Protein AF-A0A2P6RPV2-F1 (afdb_monomer)

Mean predicted aligned error: 14.68 Å

pLDDT: mean 80.42, std 15.81, range [30.16, 97.75]

Nearest PDB structures (foldseek):
  8tvm-assembly3_C  TM=7.897E-01  e=3.513E-13  Homo sapiens
  2oiq-assembly2_B  TM=6.912E-01  e=1.827E-09  Gallus gallus
  3dqx-assembly2_B  TM=6.329E-01  e=2.399E-09  Gallus gallus
  6hve-assembly1_A  TM=6.132E-01  e=3.918E-09  Gallus gallus
  1yi6-assembly2_B  TM=6.012E-01  e=3.710E-09  Homo sapiens

Sequence (347 aa):
MARLKEYTAEEIVLATDNFSWRLRSESVGIWGTVYKGYVDDAAISIKFLTSPEERVFNYMVKSLGLIRHPHLLSMLGFCSELKCFVYEHIEYSRVLHEVVKQNLHWHDRIRIANDICSALSYIIKRARCEPIVPDYLNASNILVDRHLNAKINVVLKRCDKPDLAWDVKTFGYLVLNLLNGIPGNCFSYCYVRWFVGLPQGLDKTAGQWPMDLAEKLMNVCRRCVDCNPRDDFRKKYIMVIIVKKMNDIREKADEMVRGRAGTYDLVTSGRDQDSDIPTQFYCPIYKEVMMDPHVAADGFSYEREGIEKWLQTGHDTSPMTNLKLNSKILTPNRTLKILIEDWYRER

Organism: Rosa chinensis (NCBI:txid74649)

Foldseek 3Di:
DQDADADEPVQVCQQQVNVDPVQWDPPPDPQATWGWGADPNFIKIKGADDDDDLVQLVVCQVVLQPDDDPQAWHWRHAYSVRRITITHDFPPKDQQLVVLLVLAALLLLLQQLLSVLRSLLVQLVVCVVFVKDFPDDWSRQWIAHPVSRIHGNGPIGRDPDDQSLRSLLRSLVSLLCSQQSPRIDPPVVSVVLLPVDQVVRGDVSNPDDPVVLSVLSNVSSVLSNPRDSPDPVCSVCVSVVSSVSSVVSSVVSVVVVVVVVPPDPPDDDDDDDVPPPPPLQAALQPRHGAQWWKAFQVRHTHRPVRLVVCVVVPDQADSNPRHGGPDSDIGTPVVSNVVSVVVVVV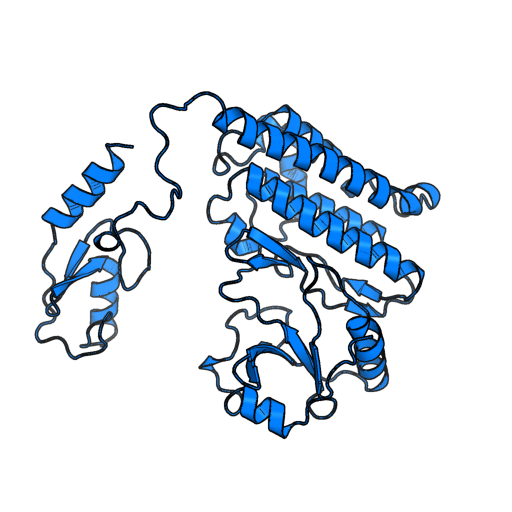D

Solvent-accessible surface area (backbone atoms only — not comparable to full-atom values): 19659 Å² total; per-residue (Å²): 128,86,74,63,46,79,44,54,60,65,58,53,34,60,24,24,62,72,67,33,74,89,34,41,57,85,69,82,64,98,68,56,58,39,31,45,28,44,57,95,87,40,61,29,30,39,37,40,55,85,85,67,55,68,70,57,48,56,50,48,54,60,57,50,52,69,53,81,52,95,23,37,65,44,57,52,27,34,23,83,84,67,42,29,40,30,26,66,52,68,72,83,46,40,37,40,31,61,53,42,71,66,51,49,43,50,64,56,47,45,50,30,48,36,32,48,45,54,37,50,47,54,45,58,61,43,32,76,80,44,50,45,37,65,69,67,82,49,41,75,36,24,37,26,36,86,86,55,52,32,25,38,53,67,59,65,34,84,34,99,77,69,64,65,48,56,58,42,24,45,50,16,52,49,50,49,25,59,49,39,50,49,64,50,88,54,67,76,62,50,64,62,48,66,74,66,41,72,84,76,40,48,29,74,63,22,50,88,69,56,63,71,55,54,51,54,51,50,55,48,24,50,57,23,58,68,47,58,86,82,45,70,74,54,66,75,46,46,56,61,54,48,46,52,52,41,48,58,49,39,52,52,50,53,48,57,58,54,57,66,69,72,80,51,96,85,80,77,86,78,81,70,93,86,70,73,69,60,73,87,44,41,12,76,84,78,73,41,74,41,84,51,30,22,28,42,62,82,72,50,59,26,29,44,70,57,52,53,50,46,47,69,76,68,49,59,50,35,92,85,76,70,44,75,43,90,44,90,66,72,44,78,33,62,68,62,38,50,54,50,54,50,58,64,70,80,108

Radius of gyration: 24.05 Å; Cα contacts (8 Å, |Δi|>4): 491; chains: 1; bounding box: 49×74×63 Å

Structure (mmCIF, N/CA/C/O backbone):
data_AF-A0A2P6RPV2-F1
#
_entry.id   AF-A0A2P6RPV2-F1
#
loop_
_atom_site.group_PDB
_atom_site.id
_atom_site.type_symbol
_atom_site.label_atom_id
_atom_site.label_alt_id
_atom_site.label_comp_id
_atom_site.label_asym_id
_atom_site.label_entity_id
_atom_site.label_seq_id
_atom_site.pdbx_PDB_ins_code
_atom_site.Cartn_x
_atom_site.Cartn_y
_atom_site.Cartn_z
_atom_site.occupancy
_atom_site.B_iso_or_equiv
_atom_site.auth_seq_id
_atom_site.auth_comp_id
_atom_site.auth_asym_id
_atom_site.auth_atom_id
_atom_site.pdbx_PDB_model_num
ATOM 1 N N . MET A 1 1 ? -22.044 11.721 5.070 1.00 46.56 1 MET A N 1
ATOM 2 C CA . MET A 1 1 ? -20.700 11.211 5.427 1.00 46.56 1 MET A CA 1
ATOM 3 C C . MET A 1 1 ? -20.877 9.804 5.966 1.00 46.56 1 MET A C 1
ATOM 5 O O . MET A 1 1 ? -21.734 9.632 6.821 1.00 46.56 1 MET A O 1
ATOM 9 N N . ALA A 1 2 ? -20.154 8.806 5.453 1.00 54.94 2 ALA A N 1
ATOM 10 C CA . ALA A 1 2 ? -20.240 7.451 5.999 1.00 54.94 2 ALA A CA 1
ATOM 11 C C . ALA A 1 2 ? -19.678 7.457 7.429 1.00 54.94 2 ALA A C 1
ATOM 13 O O . ALA A 1 2 ? -18.513 7.798 7.637 1.00 54.94 2 ALA A O 1
ATOM 14 N N . ARG A 1 3 ? -20.532 7.162 8.410 1.00 77.56 3 ARG A N 1
ATOM 15 C CA . ARG A 1 3 ? -20.174 7.080 9.828 1.00 77.56 3 ARG A CA 1
ATOM 16 C C . ARG A 1 3 ? -19.352 5.805 10.040 1.00 77.56 3 ARG A C 1
ATOM 18 O O . ARG A 1 3 ? -19.747 4.755 9.545 1.00 77.56 3 ARG A O 1
ATOM 25 N N . LEU A 1 4 ? -18.219 5.897 10.741 1.00 90.75 4 LEU A N 1
ATOM 26 C CA . LEU A 1 4 ? -17.492 4.706 11.191 1.00 90.75 4 LEU A CA 1
ATOM 27 C C . LEU A 1 4 ? -18.408 3.855 12.078 1.00 90.75 4 LEU A C 1
ATOM 29 O O . LEU A 1 4 ? -19.109 4.411 12.929 1.00 90.75 4 LEU A O 1
ATOM 33 N N . LYS A 1 5 ? -18.380 2.531 11.903 1.00 94.25 5 LYS A N 1
ATOM 34 C CA . LYS A 1 5 ? -19.063 1.605 12.816 1.00 94.25 5 LYS A CA 1
ATOM 35 C C . LYS A 1 5 ? -18.219 1.429 14.081 1.00 94.25 5 LYS A C 1
ATOM 37 O O . LYS A 1 5 ? -17.023 1.154 13.994 1.00 94.25 5 LYS A O 1
ATOM 42 N N . GLU A 1 6 ? -18.836 1.606 15.242 1.00 96.38 6 GLU A N 1
ATOM 43 C CA . GLU A 1 6 ? -18.266 1.150 16.508 1.00 96.38 6 GLU A CA 1
ATOM 44 C C . GLU A 1 6 ? -18.746 -0.283 16.730 1.00 96.38 6 GLU A C 1
ATOM 46 O O . GLU A 1 6 ? -19.950 -0.531 16.759 1.00 96.38 6 GLU A O 1
ATOM 51 N N . TYR A 1 7 ? -17.799 -1.213 16.779 1.00 96.69 7 TYR A N 1
ATOM 52 C CA . TYR A 1 7 ? -18.032 -2.631 17.007 1.00 96.69 7 TYR A CA 1
ATOM 53 C C . TYR A 1 7 ? -17.906 -2.933 18.496 1.00 96.69 7 TYR A C 1
ATOM 55 O O . TYR A 1 7 ? -16.994 -2.434 19.167 1.00 96.69 7 TYR A O 1
ATOM 63 N N . THR A 1 8 ? -18.787 -3.792 18.987 1.00 97.12 8 THR A N 1
ATOM 64 C CA . THR A 1 8 ? -18.689 -4.371 20.331 1.00 97.12 8 THR A CA 1
ATOM 65 C C . THR A 1 8 ? -17.530 -5.364 20.415 1.00 97.12 8 THR A C 1
ATOM 67 O O . THR A 1 8 ? -17.082 -5.909 19.398 1.00 97.12 8 THR A O 1
ATOM 70 N N . ALA A 1 9 ? -17.039 -5.631 21.627 1.00 96.88 9 ALA A N 1
ATOM 71 C CA . ALA A 1 9 ? -16.050 -6.689 21.834 1.00 96.88 9 ALA A CA 1
ATOM 72 C C . ALA A 1 9 ? -16.547 -8.053 21.315 1.00 96.88 9 ALA A C 1
ATOM 74 O O . ALA A 1 9 ? -15.785 -8.781 20.679 1.00 96.88 9 ALA A O 1
ATOM 75 N N . GLU A 1 10 ? -17.828 -8.366 21.526 1.00 96.69 10 GLU A N 1
ATOM 76 C CA . GLU A 1 10 ? -18.461 -9.614 21.081 1.00 96.69 10 GLU A CA 1
ATOM 77 C C . GLU A 1 10 ? -18.441 -9.764 19.556 1.00 96.69 10 GLU A C 1
ATOM 79 O O . GLU A 1 10 ? -18.038 -10.811 19.052 1.00 96.69 10 GLU A O 1
ATOM 84 N N . GLU A 1 11 ? -18.782 -8.710 18.806 1.00 96.62 11 GLU A N 1
ATOM 85 C CA . GLU A 1 11 ? -18.710 -8.730 17.338 1.00 96.62 11 GLU A CA 1
ATOM 86 C C . GLU A 1 11 ? -17.285 -9.002 16.840 1.00 96.62 11 GLU A C 1
ATOM 88 O O . GLU A 1 11 ? -17.098 -9.756 15.887 1.00 96.62 11 GLU A O 1
ATOM 93 N N . ILE A 1 12 ? -16.268 -8.419 17.481 1.00 96.88 12 ILE A N 1
ATOM 94 C CA . ILE A 1 12 ? -14.863 -8.637 17.106 1.00 96.88 12 ILE A CA 1
ATOM 95 C C . ILE A 1 12 ? -14.412 -10.067 17.437 1.00 96.88 12 ILE A C 1
ATOM 97 O O . ILE A 1 12 ? -13.704 -10.688 16.639 1.00 96.88 12 ILE A O 1
ATOM 101 N N . VAL A 1 13 ? -14.819 -10.605 18.589 1.00 95.75 13 VAL A N 1
ATOM 102 C CA . VAL A 1 13 ? -14.531 -11.993 18.989 1.00 95.75 13 VAL A CA 1
ATOM 103 C C . VAL A 1 13 ? -15.163 -12.972 17.999 1.00 95.75 13 VAL A C 1
ATOM 105 O O . VAL A 1 13 ? -14.477 -13.873 17.519 1.00 95.75 13 VAL A O 1
ATOM 108 N N . LEU A 1 14 ? -16.431 -12.765 17.636 1.00 96.00 14 LEU A N 1
ATOM 109 C CA . LEU A 1 14 ? -17.131 -13.589 16.648 1.00 96.00 14 LEU A CA 1
ATOM 110 C C . LEU A 1 14 ? -16.481 -13.484 15.265 1.00 96.00 14 LEU A C 1
ATOM 112 O O . LEU A 1 14 ? -16.181 -14.505 14.649 1.00 96.00 14 LEU A O 1
ATOM 116 N N . ALA A 1 15 ? -16.185 -12.265 14.807 1.00 95.50 15 ALA A N 1
ATOM 117 C CA . ALA A 1 15 ? -15.578 -12.039 13.497 1.00 95.50 15 ALA A CA 1
ATOM 118 C C . ALA A 1 15 ? -14.204 -12.706 13.347 1.00 95.50 15 ALA A C 1
ATOM 120 O O . ALA A 1 15 ? -13.806 -13.043 12.234 1.00 95.50 15 ALA A O 1
ATOM 121 N N . THR A 1 16 ? -13.473 -12.875 14.450 1.00 93.88 16 THR A N 1
ATOM 122 C CA . THR A 1 16 ? -12.130 -13.476 14.481 1.00 93.88 16 THR A CA 1
ATOM 123 C C . THR A 1 16 ? -12.122 -14.946 14.892 1.00 93.88 16 THR A C 1
ATOM 125 O O . THR A 1 16 ? -11.040 -15.481 15.141 1.00 93.88 16 THR A O 1
ATOM 128 N N . ASP A 1 17 ? -13.288 -15.599 14.976 1.00 93.81 17 ASP A N 1
ATOM 129 C CA . ASP A 1 17 ? -13.414 -16.985 15.450 1.00 93.81 17 ASP A CA 1
ATOM 130 C C . ASP A 1 17 ? -12.676 -17.189 16.787 1.00 93.81 17 ASP A C 1
ATOM 132 O O . ASP A 1 17 ? -11.757 -17.998 16.917 1.00 93.81 17 ASP A O 1
ATOM 136 N N . ASN A 1 18 ? -13.008 -16.344 17.769 1.00 92.62 18 ASN A N 1
ATOM 137 C CA . ASN A 1 18 ? -12.364 -16.305 19.082 1.00 92.62 18 ASN A CA 1
ATOM 138 C C . ASN A 1 18 ? -10.834 -16.120 19.007 1.00 92.62 18 ASN A C 1
ATOM 140 O O . ASN A 1 18 ? -10.066 -16.835 19.655 1.00 92.62 18 ASN A O 1
ATOM 144 N N . PHE A 1 19 ? -10.390 -15.156 18.192 1.00 90.75 19 PHE A N 1
ATOM 145 C CA . PHE A 1 19 ? -8.973 -14.873 17.932 1.00 90.75 19 PHE A CA 1
ATOM 146 C C . PHE A 1 19 ? -8.186 -16.095 17.442 1.00 90.75 19 PHE A C 1
ATOM 148 O O . PHE A 1 19 ? -7.025 -16.298 17.816 1.00 90.75 19 PHE A O 1
ATOM 155 N N . SER A 1 20 ? -8.813 -16.905 16.588 1.00 89.38 20 SER A N 1
ATOM 156 C CA . SER A 1 20 ? -8.201 -18.088 15.995 1.00 89.38 20 SER A CA 1
ATOM 157 C C . SER A 1 20 ? -6.849 -17.752 15.369 1.00 89.38 20 SER A C 1
ATOM 159 O O . SER A 1 20 ? -6.719 -16.845 14.541 1.00 89.38 20 SER A O 1
ATOM 161 N N . TRP A 1 21 ? -5.819 -18.521 15.728 1.00 84.31 21 TRP A N 1
ATOM 162 C CA . TRP A 1 21 ? -4.469 -18.341 15.190 1.00 84.31 21 TRP A CA 1
ATOM 163 C C . TRP A 1 21 ? -4.432 -18.463 13.659 1.00 84.31 21 TRP A C 1
ATOM 165 O O . TRP A 1 21 ? -3.583 -17.846 13.025 1.00 84.31 21 TRP A O 1
ATOM 175 N N . ARG A 1 22 ? -5.384 -19.196 13.061 1.00 85.44 22 ARG A N 1
ATOM 176 C CA . ARG A 1 22 ? -5.530 -19.373 11.605 1.00 85.44 22 ARG A CA 1
ATOM 177 C C . ARG A 1 22 ? -5.910 -18.088 10.877 1.00 85.44 22 ARG A C 1
ATOM 179 O O . ARG A 1 22 ? -5.676 -17.965 9.681 1.00 85.44 22 ARG A O 1
ATOM 186 N N . LEU A 1 23 ? -6.543 -17.161 11.590 1.00 83.12 23 LEU A N 1
ATOM 187 C CA . LEU A 1 23 ? -6.948 -15.861 11.072 1.00 83.12 23 LEU A CA 1
ATOM 188 C C . LEU A 1 23 ? -5.931 -14.769 11.410 1.00 83.12 23 LEU A C 1
ATOM 190 O O . LEU A 1 23 ? -6.067 -13.635 10.954 1.00 83.12 23 LEU A O 1
ATOM 194 N N . ARG A 1 24 ? -4.895 -15.084 12.191 1.00 82.81 24 ARG A N 1
ATOM 195 C CA . ARG A 1 24 ? -3.819 -14.151 12.503 1.00 82.81 24 ARG A CA 1
ATOM 196 C C . ARG A 1 24 ? -2.898 -14.006 11.296 1.00 82.81 24 ARG A C 1
ATOM 198 O O . ARG A 1 24 ? -2.440 -14.996 10.739 1.00 82.81 24 ARG A O 1
ATOM 205 N N . SER A 1 25 ? -2.582 -12.770 10.922 1.00 71.62 25 SER A N 1
ATOM 206 C CA . SER A 1 25 ? -1.591 -12.520 9.874 1.00 71.62 25 SER A CA 1
ATOM 207 C C . SER A 1 25 ? -0.199 -12.946 10.354 1.00 71.62 25 SER A C 1
ATOM 209 O O . SER A 1 25 ? 0.263 -12.481 11.399 1.00 71.62 25 SER A O 1
ATOM 211 N N . GLU A 1 26 ? 0.480 -13.798 9.580 1.00 56.06 26 GLU A N 1
ATOM 212 C CA . GLU A 1 26 ? 1.853 -14.282 9.836 1.00 56.06 26 GLU A CA 1
ATOM 213 C C . GLU A 1 26 ? 2.922 -13.195 9.684 1.00 56.06 26 GLU A C 1
ATOM 215 O O . GLU A 1 26 ? 4.093 -13.400 9.998 1.00 56.06 26 GLU A O 1
ATOM 220 N N . SER A 1 27 ? 2.522 -12.017 9.215 1.00 50.56 27 SER A N 1
ATOM 221 C CA . SER A 1 27 ? 3.365 -10.845 9.066 1.00 50.56 27 SER A CA 1
ATOM 222 C C . SER A 1 27 ? 3.756 -10.318 10.463 1.00 50.56 27 SER A C 1
ATOM 224 O O . SER A 1 27 ? 3.164 -9.377 10.996 1.00 50.56 27 SER A O 1
ATOM 226 N N . VAL A 1 28 ? 4.725 -10.983 11.099 1.00 40.19 28 VAL A N 1
ATOM 227 C CA . VAL A 1 28 ? 5.317 -10.618 12.388 1.00 40.19 28 VAL A CA 1
ATOM 228 C C . VAL A 1 28 ? 6.359 -9.534 12.143 1.00 40.19 28 VAL A C 1
ATOM 230 O O . VAL A 1 28 ? 7.482 -9.792 11.722 1.00 40.19 28 VAL A O 1
ATOM 233 N N . GLY A 1 29 ? 5.987 -8.293 12.423 1.00 47.00 29 GLY A N 1
ATOM 234 C CA . GLY A 1 29 ? 6.926 -7.178 12.488 1.00 47.00 29 GLY A CA 1
ATOM 235 C C . GLY A 1 29 ? 6.190 -5.854 12.527 1.00 47.00 29 GLY A C 1
ATOM 236 O O . GLY A 1 29 ? 5.345 -5.646 11.682 1.00 47.00 29 GLY A O 1
ATOM 237 N N . ILE A 1 30 ? 6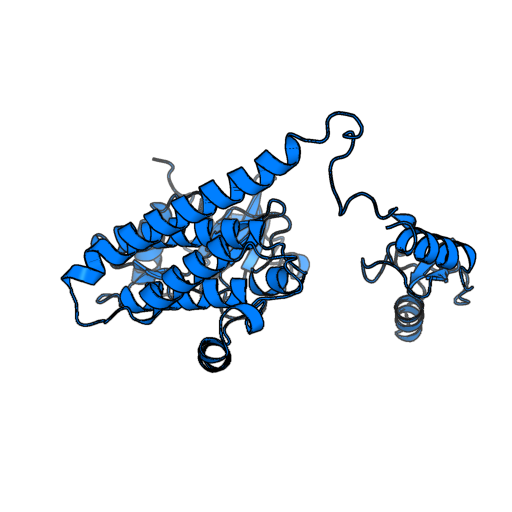.508 -4.977 13.490 1.00 41.88 30 ILE A N 1
ATOM 238 C CA . ILE A 1 30 ? 6.112 -3.549 13.650 1.00 41.88 30 ILE A CA 1
ATOM 239 C C . ILE A 1 30 ? 4.595 -3.202 13.583 1.00 41.88 30 ILE A C 1
ATOM 241 O O . ILE A 1 30 ? 4.169 -2.191 14.131 1.00 41.88 30 ILE A O 1
ATOM 245 N N . TRP A 1 31 ? 3.741 -4.023 12.974 1.00 50.94 31 TRP A N 1
ATOM 246 C CA . TRP A 1 31 ? 2.333 -3.772 12.676 1.00 50.94 31 TRP A CA 1
ATOM 247 C C . TRP A 1 31 ? 1.391 -4.042 13.850 1.00 50.94 31 TRP A C 1
ATOM 249 O O . TRP A 1 31 ? 0.194 -3.784 13.719 1.00 50.94 31 TRP A O 1
ATOM 259 N N . GLY A 1 32 ? 1.908 -4.535 14.977 1.00 61.50 32 GLY A N 1
ATOM 260 C CA . GLY A 1 32 ? 1.084 -5.114 16.035 1.00 61.50 32 GLY A CA 1
ATOM 261 C C . GLY A 1 32 ? 0.421 -6.414 15.573 1.00 61.50 32 GLY A C 1
ATOM 262 O O . GLY A 1 32 ? 0.806 -7.004 14.564 1.00 61.50 32 GLY A O 1
ATOM 263 N N . THR A 1 33 ? -0.577 -6.876 16.319 1.00 74.00 33 THR A N 1
ATOM 264 C CA . THR A 1 33 ? -1.322 -8.085 15.957 1.00 74.00 33 THR A CA 1
ATOM 265 C C . THR A 1 33 ? -2.476 -7.717 15.025 1.00 74.00 33 THR A C 1
ATOM 267 O O . THR A 1 33 ? -3.352 -6.935 15.403 1.00 74.00 33 THR A O 1
ATOM 270 N N . VAL A 1 34 ? -2.476 -8.281 13.813 1.00 84.00 34 VAL A N 1
ATOM 271 C CA . VAL A 1 34 ? -3.556 -8.130 12.828 1.00 84.00 34 VAL A CA 1
ATOM 272 C C . VAL A 1 34 ? -4.249 -9.473 12.628 1.00 84.00 34 VAL A C 1
ATOM 274 O O . VAL A 1 34 ? -3.583 -10.483 12.401 1.00 84.00 34 VAL A O 1
ATOM 277 N N . TYR A 1 35 ? -5.576 -9.468 12.689 1.00 88.38 35 TYR A N 1
ATOM 278 C CA . TYR A 1 35 ? -6.424 -10.610 12.367 1.00 88.38 35 TYR A CA 1
ATOM 279 C C . TYR A 1 35 ? -7.248 -10.313 11.118 1.00 88.38 35 TYR A C 1
ATOM 281 O O . TYR A 1 35 ? -7.768 -9.210 10.952 1.00 88.38 35 TYR A O 1
ATOM 289 N N . LYS A 1 36 ? -7.395 -11.309 10.252 1.00 90.62 36 LYS A N 1
ATOM 290 C CA . LYS A 1 36 ? -8.506 -11.375 9.310 1.00 90.62 36 LYS A CA 1
ATOM 291 C C . LYS A 1 36 ? -9.775 -11.710 10.097 1.00 90.62 36 LYS A C 1
ATOM 293 O O . LYS A 1 36 ? -9.725 -12.469 11.058 1.00 90.62 36 LYS A O 1
ATOM 298 N N . GLY A 1 37 ? -10.904 -11.156 9.694 1.00 92.62 37 GLY A N 1
ATOM 299 C CA . GLY A 1 37 ? -12.196 -11.539 10.242 1.00 92.62 37 GLY A CA 1
ATOM 300 C C . GLY A 1 37 ? -13.304 -11.416 9.214 1.00 92.62 37 GLY A C 1
ATOM 301 O O . GLY A 1 37 ? -13.062 -10.951 8.099 1.00 92.62 37 GLY A O 1
ATOM 302 N N . TYR A 1 38 ? -14.504 -11.827 9.600 1.00 94.44 38 TYR A N 1
ATOM 303 C CA . TYR A 1 38 ? -15.694 -11.769 8.758 1.00 94.44 38 TYR A CA 1
ATOM 304 C C . TYR A 1 38 ? -16.852 -11.142 9.528 1.00 94.44 38 TYR A C 1
ATOM 306 O O . TYR A 1 38 ? -17.146 -11.547 10.649 1.00 94.44 38 TYR A O 1
ATOM 314 N N . VAL A 1 39 ? -17.501 -10.146 8.932 1.00 92.06 39 VAL A N 1
ATOM 315 C CA . VAL A 1 39 ? -18.730 -9.532 9.455 1.00 92.06 39 VAL A CA 1
ATOM 316 C C . VAL A 1 39 ? -19.727 -9.498 8.312 1.00 92.06 39 VAL A C 1
ATOM 318 O O . VAL A 1 39 ? -19.413 -8.927 7.271 1.00 92.06 39 VAL A O 1
ATOM 321 N N . ASP A 1 40 ? -20.900 -10.107 8.498 1.00 89.50 40 ASP A N 1
ATOM 322 C CA . ASP A 1 40 ? -21.937 -10.219 7.461 1.00 89.50 40 ASP A CA 1
ATOM 323 C C . ASP A 1 40 ? -21.364 -10.746 6.125 1.00 89.50 40 ASP A C 1
ATOM 325 O O . ASP A 1 40 ? -21.547 -10.144 5.069 1.00 89.50 40 ASP A O 1
ATOM 329 N N . ASP A 1 41 ? -20.569 -11.823 6.199 1.00 87.62 41 ASP A N 1
ATOM 330 C CA . ASP A 1 41 ? -19.805 -12.444 5.098 1.00 87.62 41 ASP A CA 1
ATOM 331 C C . ASP A 1 41 ? -18.741 -11.557 4.418 1.00 87.62 41 ASP A C 1
ATOM 333 O O . ASP A 1 41 ? -17.973 -12.026 3.573 1.00 87.62 41 ASP A O 1
ATOM 337 N N . ALA A 1 42 ? -18.603 -10.292 4.821 1.00 90.75 42 ALA A N 1
ATOM 338 C CA . ALA A 1 42 ? -17.563 -9.403 4.326 1.00 90.75 42 ALA A CA 1
ATOM 339 C C . ALA A 1 42 ? -16.251 -9.603 5.096 1.00 90.75 42 ALA A C 1
ATOM 341 O O . ALA A 1 42 ? -16.195 -9.484 6.323 1.00 90.75 42 ALA A O 1
ATOM 342 N N . ALA A 1 43 ? -15.163 -9.852 4.364 1.00 92.38 43 ALA A N 1
ATOM 343 C CA . ALA A 1 43 ? -13.831 -9.942 4.948 1.00 92.38 43 ALA A CA 1
ATOM 344 C C . ALA A 1 43 ? -13.342 -8.566 5.438 1.00 92.38 43 ALA A C 1
ATOM 346 O O . ALA A 1 43 ? -13.363 -7.573 4.705 1.00 92.38 43 ALA A O 1
ATOM 347 N N . ILE A 1 44 ? -12.828 -8.526 6.665 1.00 93.44 44 ILE A N 1
ATOM 348 C CA . ILE A 1 44 ? -12.263 -7.338 7.313 1.00 93.44 44 ILE A CA 1
ATOM 349 C C . ILE A 1 44 ? -10.867 -7.623 7.872 1.00 93.44 44 ILE A C 1
ATOM 351 O O . ILE A 1 44 ? -10.502 -8.770 8.137 1.00 93.44 44 ILE A O 1
ATOM 355 N N . SER A 1 45 ? -10.080 -6.565 8.064 1.00 91.44 45 SER A N 1
ATOM 356 C CA . SER A 1 45 ? -8.782 -6.641 8.745 1.00 91.44 45 SER A CA 1
ATOM 357 C C . SER A 1 45 ? -8.850 -5.888 10.068 1.00 91.44 45 SER A C 1
ATOM 359 O O . SER A 1 45 ? -9.143 -4.694 10.094 1.00 91.44 45 SER A O 1
ATOM 361 N N . ILE A 1 46 ? -8.566 -6.568 11.171 1.00 91.94 46 ILE A N 1
ATOM 362 C CA . ILE A 1 46 ? -8.687 -6.042 12.530 1.00 91.94 46 ILE A CA 1
ATOM 363 C C . ILE A 1 46 ? -7.288 -5.887 13.111 1.00 91.94 46 ILE A C 1
ATOM 365 O O . ILE A 1 46 ? -6.562 -6.865 13.281 1.00 91.94 46 ILE A O 1
ATOM 369 N N . LYS A 1 47 ? -6.903 -4.651 13.419 1.00 88.25 47 LYS A N 1
ATOM 370 C CA . LYS A 1 47 ? -5.583 -4.308 13.951 1.00 88.25 47 LYS A CA 1
ATOM 371 C C . LYS A 1 47 ? -5.694 -3.859 15.401 1.00 88.25 47 LYS A C 1
ATOM 373 O O . LYS A 1 47 ? -6.315 -2.833 15.682 1.00 88.25 47 LYS A O 1
ATOM 378 N N . PHE A 1 48 ? -5.059 -4.602 16.298 1.00 86.75 48 PHE A N 1
ATOM 379 C CA . PHE A 1 48 ? -5.024 -4.298 17.727 1.00 86.75 48 PHE A CA 1
ATOM 380 C C . PHE A 1 48 ? -3.899 -3.321 18.052 1.00 86.75 48 PHE A C 1
ATOM 382 O O . PHE A 1 48 ? -2.792 -3.422 17.513 1.00 86.75 48 PHE A O 1
ATOM 389 N N . LEU A 1 49 ? -4.188 -2.375 18.942 1.00 81.31 49 LEU A N 1
ATOM 390 C CA . LEU A 1 49 ? -3.210 -1.421 19.448 1.00 81.31 49 LEU A CA 1
ATOM 391 C C . LEU A 1 49 ? -2.662 -1.898 20.792 1.00 81.31 49 LEU A C 1
ATOM 393 O O . LEU A 1 49 ? -3.408 -2.349 21.658 1.00 81.31 49 LEU A O 1
ATOM 397 N N . THR A 1 50 ? -1.358 -1.746 20.991 1.00 79.94 50 THR A N 1
ATOM 398 C CA . THR A 1 50 ? -0.716 -2.072 22.266 1.00 79.94 50 THR A CA 1
ATOM 399 C C . THR A 1 50 ? -0.931 -0.931 23.257 1.00 79.94 50 THR A C 1
ATOM 401 O O . THR A 1 50 ? -0.294 0.112 23.134 1.00 79.94 50 THR A O 1
ATOM 404 N N . SER A 1 51 ? -1.831 -1.131 24.222 1.00 73.56 51 SER A N 1
ATOM 405 C CA . SER A 1 51 ? -2.071 -0.243 25.374 1.00 73.56 51 SER A CA 1
ATOM 406 C C . SER A 1 51 ? -2.142 1.263 25.047 1.00 73.56 51 SER A C 1
ATOM 408 O O . SER A 1 51 ? -1.404 2.049 25.646 1.00 73.56 51 SER A O 1
ATOM 410 N N . PRO A 1 52 ? -2.992 1.706 24.097 1.00 81.12 52 PRO A N 1
ATOM 411 C CA . PRO A 1 52 ? -3.072 3.120 23.750 1.00 81.12 52 PRO A CA 1
ATOM 412 C C . PRO A 1 52 ? -3.736 3.934 24.869 1.00 81.12 52 PRO A C 1
ATOM 414 O O . PRO A 1 52 ? -4.730 3.510 25.457 1.00 81.12 52 PRO A O 1
ATOM 417 N N . GLU A 1 53 ? -3.250 5.154 25.102 1.00 84.62 53 GLU A N 1
ATOM 418 C CA . GLU A 1 53 ? -3.971 6.124 25.927 1.00 84.62 53 GLU A CA 1
ATOM 419 C C . GLU A 1 53 ? -5.344 6.450 25.315 1.00 84.62 53 GLU A C 1
ATOM 421 O O . GLU A 1 53 ? -5.462 6.706 24.113 1.00 84.62 53 GLU A O 1
ATOM 426 N N . GLU A 1 54 ? -6.382 6.534 26.150 1.00 87.12 54 GLU A N 1
ATOM 427 C CA . GLU A 1 54 ? -7.771 6.775 25.727 1.00 87.12 54 GLU A CA 1
ATOM 428 C C . GLU A 1 54 ? -7.924 8.036 24.860 1.00 87.12 54 GLU A C 1
ATOM 430 O O . GLU A 1 54 ? -8.626 8.052 23.847 1.00 87.12 54 GLU A O 1
ATOM 435 N N . ARG A 1 55 ? -7.230 9.118 25.233 1.00 85.06 55 ARG A N 1
ATOM 436 C CA . ARG A 1 55 ? -7.252 10.381 24.480 1.00 85.06 55 ARG A CA 1
ATOM 437 C C . ARG A 1 55 ? -6.641 10.223 23.091 1.00 85.06 55 ARG A C 1
ATOM 439 O O . ARG A 1 55 ? -7.168 10.783 22.130 1.00 85.06 55 ARG A O 1
ATOM 446 N N . VAL A 1 56 ? -5.552 9.463 22.988 1.00 81.94 56 VAL A N 1
ATOM 447 C CA . VAL A 1 56 ? -4.875 9.183 21.719 1.00 81.94 56 VAL A CA 1
ATOM 448 C C . VAL A 1 56 ? -5.762 8.299 20.848 1.00 81.94 56 VAL A C 1
ATOM 450 O O . VAL A 1 56 ? -5.963 8.622 19.680 1.00 81.94 56 VAL A O 1
ATOM 453 N N . PHE A 1 57 ? -6.373 7.255 21.414 1.00 86.19 57 PHE A N 1
ATOM 454 C CA . PHE A 1 57 ? -7.301 6.379 20.696 1.00 86.19 57 PHE A CA 1
ATOM 455 C C . PHE A 1 57 ? -8.470 7.160 20.081 1.00 86.19 57 PHE A C 1
ATOM 457 O O . PHE A 1 57 ? -8.689 7.107 18.871 1.00 86.19 57 PHE A O 1
ATOM 464 N N . ASN A 1 58 ? -9.168 7.960 20.890 1.00 88.19 58 ASN A N 1
ATOM 465 C CA . ASN A 1 58 ? -10.319 8.742 20.434 1.00 88.19 58 ASN A CA 1
ATOM 466 C C . ASN A 1 58 ? -9.950 9.796 19.382 1.00 88.19 58 ASN A C 1
ATOM 468 O O . ASN A 1 58 ? -10.734 10.079 18.474 1.00 88.19 58 ASN A O 1
ATOM 472 N N . TYR A 1 59 ? -8.755 10.379 19.487 1.00 83.62 59 TYR A N 1
ATOM 473 C CA . TYR A 1 59 ? -8.230 11.275 18.461 1.00 83.62 59 TYR A CA 1
ATOM 474 C C . TYR A 1 59 ? -7.990 10.531 17.140 1.00 83.62 59 TYR A C 1
ATOM 476 O O . TYR A 1 59 ? -8.451 10.970 16.087 1.00 83.62 59 TYR A O 1
ATOM 484 N N . MET A 1 60 ? -7.340 9.368 17.208 1.00 83.06 60 MET A N 1
ATOM 485 C CA . MET A 1 60 ? -7.059 8.525 16.048 1.00 83.06 60 MET A CA 1
ATOM 486 C C . MET A 1 60 ? -8.338 8.066 15.342 1.00 83.06 60 MET A C 1
ATOM 488 O O . MET A 1 60 ? -8.414 8.182 14.122 1.00 83.06 60 MET A O 1
ATOM 492 N N . VAL A 1 61 ? -9.367 7.635 16.080 1.00 88.25 61 VAL A N 1
ATOM 493 C CA . VAL A 1 61 ? -10.682 7.273 15.515 1.00 88.25 61 VAL A CA 1
ATOM 494 C C . VAL A 1 61 ? -11.271 8.425 14.698 1.00 88.25 61 VAL A C 1
ATOM 496 O O . VAL A 1 61 ? -11.672 8.230 13.548 1.00 88.25 61 VAL A O 1
ATOM 499 N N . LYS A 1 62 ? -11.295 9.637 15.270 1.00 85.56 62 LYS A N 1
ATOM 500 C CA . LYS A 1 62 ? -11.854 10.821 14.601 1.00 85.56 62 LYS A CA 1
ATOM 501 C C . LYS A 1 62 ? -11.116 11.124 13.309 1.00 85.56 62 LYS A C 1
ATOM 503 O O . LYS A 1 62 ? -11.749 11.332 12.278 1.00 85.56 62 LYS A O 1
ATOM 508 N N . SER A 1 63 ? -9.794 11.119 13.345 1.00 80.19 63 SER A N 1
ATOM 509 C CA . SER A 1 63 ? -9.028 11.567 12.195 1.00 80.19 63 SER A CA 1
ATOM 510 C C . SER A 1 63 ? -8.834 10.507 11.115 1.00 80.19 63 SER A C 1
ATOM 512 O O . SER A 1 63 ? -8.940 10.832 9.928 1.00 80.19 63 SER A O 1
ATOM 514 N N . LEU A 1 64 ? -8.614 9.242 11.493 1.00 82.19 64 LEU A N 1
ATOM 515 C CA . LEU A 1 64 ? -8.558 8.127 10.543 1.00 82.19 64 LEU A CA 1
ATOM 516 C C . LEU A 1 64 ? -9.905 7.921 9.847 1.00 82.19 64 LEU A C 1
ATOM 518 O O . LEU A 1 64 ? -9.936 7.688 8.641 1.00 82.19 64 LEU A O 1
ATOM 522 N N . GLY A 1 65 ? -11.021 8.098 10.563 1.00 84.00 65 GLY A N 1
ATOM 523 C CA . GLY A 1 65 ? -12.362 7.972 9.989 1.00 84.00 65 GLY A CA 1
ATOM 524 C C . GLY A 1 65 ? -12.670 8.954 8.863 1.00 84.00 65 GLY A C 1
ATOM 525 O O . GLY A 1 65 ? -13.503 8.675 7.997 1.00 84.00 65 GLY A O 1
ATOM 526 N N . LEU A 1 66 ? -11.974 10.091 8.836 1.00 83.62 66 LEU A N 1
ATOM 527 C CA . LEU A 1 66 ? -12.126 11.091 7.788 1.00 83.62 66 LEU A CA 1
ATOM 528 C C . LEU A 1 66 ? -11.294 10.764 6.538 1.00 83.62 66 LEU A C 1
ATOM 530 O O . LEU A 1 66 ? -11.502 11.405 5.507 1.00 83.62 66 LEU A O 1
ATOM 534 N N . ILE A 1 67 ? -10.321 9.852 6.611 1.00 84.06 67 ILE A N 1
ATOM 535 C CA . ILE A 1 67 ? -9.393 9.567 5.507 1.00 84.06 67 ILE A CA 1
ATOM 536 C C . ILE A 1 67 ? -10.086 8.704 4.461 1.00 84.06 67 ILE A C 1
ATOM 538 O O . ILE A 1 67 ? -10.559 7.609 4.750 1.00 84.06 67 ILE A O 1
ATOM 542 N N . ARG A 1 68 ? -10.122 9.202 3.222 1.00 87.25 68 ARG A N 1
ATOM 543 C CA . ARG A 1 68 ? -10.640 8.477 2.058 1.00 87.25 68 ARG A CA 1
ATOM 544 C C . ARG A 1 68 ? -9.755 8.777 0.859 1.00 87.25 68 ARG A C 1
ATOM 546 O O . ARG A 1 68 ? -9.669 9.926 0.428 1.00 87.25 68 ARG A O 1
ATOM 553 N N . HIS A 1 69 ? -9.085 7.748 0.354 1.00 91.00 69 HIS A N 1
ATOM 554 C CA . HIS A 1 69 ? -8.218 7.834 -0.813 1.00 91.00 69 HIS A CA 1
ATOM 555 C C . HIS A 1 69 ? -8.050 6.432 -1.423 1.00 91.00 69 HIS A C 1
ATOM 557 O O . HIS A 1 69 ? -7.866 5.490 -0.656 1.00 91.00 69 HIS A O 1
ATOM 563 N N . PRO A 1 70 ? -8.068 6.266 -2.759 1.00 91.94 70 PRO A N 1
ATOM 564 C CA . PRO A 1 70 ? -7.983 4.945 -3.399 1.00 91.94 70 PRO A CA 1
ATOM 565 C C . PRO A 1 70 ? -6.704 4.169 -3.050 1.00 91.94 70 PRO A C 1
ATOM 567 O O . PRO A 1 70 ? -6.725 2.946 -2.979 1.00 91.94 70 PRO A O 1
ATOM 570 N N . HIS A 1 71 ? -5.613 4.886 -2.777 1.00 92.94 71 HIS A N 1
ATOM 571 C CA . HIS A 1 71 ? -4.301 4.319 -2.440 1.00 92.94 71 HIS A CA 1
ATOM 572 C C . HIS A 1 71 ? -3.980 4.368 -0.933 1.00 92.94 71 HIS A C 1
ATOM 574 O O . HIS A 1 71 ? -2.817 4.297 -0.541 1.00 92.94 71 HIS A O 1
ATOM 580 N N . LEU A 1 72 ? -4.988 4.535 -0.070 1.00 89.00 72 LEU A N 1
ATOM 581 C CA . LEU A 1 72 ? -4.852 4.404 1.386 1.00 89.00 72 LEU A CA 1
ATOM 582 C C . LEU A 1 72 ? -5.799 3.322 1.889 1.00 89.00 72 LEU A C 1
ATOM 584 O O . LEU A 1 72 ? -6.932 3.227 1.419 1.00 89.00 72 LEU A O 1
ATOM 588 N N . LEU A 1 73 ? -5.341 2.529 2.857 1.00 87.19 73 LEU A N 1
ATOM 589 C CA . LEU A 1 73 ? -6.181 1.510 3.475 1.00 87.19 73 LEU A CA 1
ATOM 590 C C . LEU A 1 73 ? -7.334 2.178 4.242 1.00 87.19 73 LEU A C 1
ATOM 592 O O . LEU A 1 73 ? -7.107 2.963 5.166 1.00 87.19 73 LEU A O 1
ATOM 596 N N . SER A 1 74 ? -8.571 1.884 3.846 1.00 88.88 74 SER A N 1
ATOM 597 C CA . SER A 1 74 ? -9.755 2.544 4.399 1.00 88.88 74 SER A CA 1
ATOM 598 C C . SER A 1 74 ? -10.172 1.946 5.741 1.00 88.88 74 SER A C 1
ATOM 600 O O . SER A 1 74 ? -10.420 0.745 5.850 1.00 88.88 74 SER A O 1
ATOM 602 N N . MET A 1 75 ? -10.314 2.803 6.756 1.00 90.00 75 MET A N 1
ATOM 603 C CA . MET A 1 75 ? -10.904 2.431 8.042 1.00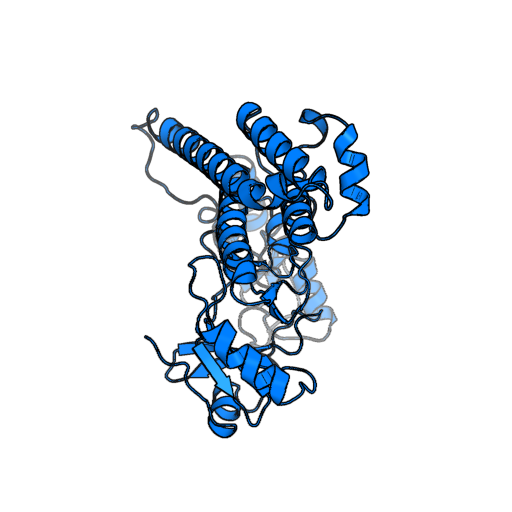 90.00 75 MET A CA 1
ATOM 604 C C . MET A 1 75 ? -12.429 2.337 7.907 1.00 90.00 75 MET A C 1
ATOM 606 O O . MET A 1 75 ? -13.092 3.273 7.447 1.00 90.00 75 MET A O 1
ATOM 610 N N . LEU A 1 76 ? -12.978 1.194 8.306 1.00 92.62 76 LEU A N 1
ATOM 611 C CA . LEU A 1 76 ? -14.411 0.899 8.299 1.00 92.62 76 LEU A CA 1
ATOM 612 C C . LEU A 1 76 ? -15.035 1.127 9.680 1.00 92.62 76 LEU A C 1
ATOM 614 O O . LEU A 1 76 ? -16.186 1.555 9.783 1.00 92.62 76 LEU A O 1
ATOM 618 N N . GLY A 1 77 ? -14.264 0.890 10.743 1.00 94.50 77 GLY A N 1
ATOM 619 C CA . GLY A 1 77 ? -14.728 1.070 12.111 1.00 94.50 77 GLY A CA 1
ATOM 620 C C . GLY A 1 77 ? -13.660 0.826 13.167 1.00 94.50 77 GLY A C 1
ATOM 621 O O . GLY A 1 77 ? -12.469 0.776 12.864 1.00 94.50 77 GLY A O 1
ATOM 622 N N . PHE A 1 78 ? -14.087 0.712 14.418 1.00 94.69 78 PHE A N 1
ATOM 623 C CA . PHE A 1 78 ? -13.219 0.537 15.585 1.00 94.69 78 PHE A CA 1
ATOM 624 C C . PHE A 1 78 ? -13.951 -0.192 16.711 1.00 94.69 78 PHE A C 1
ATOM 626 O O . PHE A 1 78 ? -15.174 -0.252 16.698 1.00 94.69 78 PHE A O 1
ATOM 633 N N . CYS A 1 79 ? -13.207 -0.699 17.692 1.00 95.44 79 CYS A N 1
ATOM 634 C CA . CYS A 1 79 ? -13.749 -1.195 18.956 1.00 95.44 79 CYS A CA 1
ATOM 635 C C . CYS A 1 79 ? -13.020 -0.515 20.117 1.00 95.44 79 CYS A C 1
ATOM 637 O O . CYS A 1 79 ? -11.798 -0.646 20.260 1.00 95.44 79 CYS A O 1
ATOM 639 N N . SER A 1 80 ? -13.767 0.227 20.935 1.00 94.56 80 SER A N 1
ATOM 640 C CA . SER A 1 80 ? -13.232 0.965 22.085 1.00 94.56 80 SER A CA 1
ATOM 641 C C . SER A 1 80 ? -12.855 0.051 23.250 1.00 94.56 80 SER A C 1
ATOM 643 O O . SER A 1 80 ? -11.902 0.357 23.964 1.00 94.56 80 SER A O 1
ATOM 645 N N . GLU A 1 81 ? -13.564 -1.065 23.425 1.00 94.38 81 GLU A N 1
ATOM 646 C CA . GLU A 1 81 ? -13.335 -2.037 24.502 1.00 94.38 81 GLU A CA 1
ATOM 647 C C . GLU A 1 81 ? -12.021 -2.798 24.296 1.00 94.38 81 GLU A C 1
ATOM 649 O O . GLU A 1 81 ? -11.191 -2.880 25.198 1.00 94.38 81 GLU A O 1
ATOM 654 N N . LEU A 1 82 ? -11.796 -3.288 23.073 1.00 93.12 82 LEU A N 1
ATOM 655 C CA . LEU A 1 82 ? -10.611 -4.070 22.711 1.00 93.12 82 LEU A CA 1
ATOM 656 C C . LEU A 1 82 ? -9.465 -3.231 22.125 1.00 93.12 82 LEU A C 1
ATOM 658 O O . LEU A 1 82 ? -8.432 -3.781 21.741 1.00 93.12 82 LEU A O 1
ATOM 662 N N . LYS A 1 83 ? -9.646 -1.909 22.018 1.00 91.19 83 LYS A N 1
ATOM 663 C CA . LYS A 1 83 ? -8.681 -0.963 21.430 1.00 91.19 83 LYS A CA 1
ATOM 664 C C . LYS A 1 83 ? -8.146 -1.425 20.071 1.00 91.19 83 LYS A C 1
ATOM 666 O O . LYS A 1 83 ? -6.935 -1.504 19.847 1.00 91.19 83 LYS A O 1
ATOM 671 N N . CYS A 1 84 ? -9.057 -1.696 19.140 1.00 91.62 84 CYS A N 1
ATOM 672 C CA . CYS A 1 84 ? -8.705 -2.115 17.786 1.00 91.62 84 CYS A CA 1
ATOM 673 C C . CYS A 1 84 ? -9.371 -1.258 16.703 1.00 91.62 84 CYS A C 1
ATOM 675 O O . CYS A 1 84 ? -10.393 -0.601 16.919 1.00 91.62 84 CYS A O 1
ATOM 677 N N . PHE A 1 85 ? -8.759 -1.266 15.521 1.00 91.31 85 PHE A N 1
ATOM 678 C CA . PHE A 1 85 ? -9.276 -0.628 14.315 1.00 91.31 85 PHE A CA 1
ATOM 679 C C . PHE A 1 85 ? -9.645 -1.685 13.280 1.00 91.31 85 PHE A C 1
ATOM 681 O O . PHE A 1 85 ? -8.901 -2.645 13.074 1.00 91.31 85 PHE A O 1
ATOM 688 N N . VAL A 1 86 ? -10.776 -1.472 12.612 1.00 93.38 86 VAL A N 1
ATOM 689 C CA . VAL A 1 86 ? -11.315 -2.345 11.570 1.00 93.38 86 VAL A CA 1
ATOM 690 C C . VAL A 1 86 ? -11.134 -1.667 10.219 1.00 93.38 86 VAL A C 1
ATOM 692 O O . VAL A 1 86 ? -11.633 -0.561 9.995 1.00 93.38 86 VAL A O 1
ATOM 695 N N . TYR A 1 87 ? -10.430 -2.336 9.316 1.00 91.00 87 TYR A N 1
ATOM 696 C CA . TYR A 1 87 ? -10.116 -1.881 7.966 1.00 91.00 87 TYR A CA 1
ATOM 697 C C . TYR A 1 87 ? -10.741 -2.795 6.917 1.00 91.00 87 TYR A C 1
ATOM 699 O O . TYR A 1 87 ? -11.094 -3.943 7.200 1.00 91.00 87 TYR A O 1
ATOM 707 N N . GLU A 1 88 ? -10.820 -2.293 5.685 1.00 89.88 88 GLU A N 1
ATOM 708 C CA . GLU A 1 88 ? -11.067 -3.143 4.520 1.00 89.88 88 GLU A CA 1
ATOM 709 C C . GLU A 1 88 ? -10.039 -4.288 4.454 1.00 89.88 88 GLU A C 1
ATOM 711 O O . GLU A 1 88 ? -8.867 -4.122 4.813 1.00 89.88 88 GLU A O 1
ATOM 716 N N . HIS A 1 89 ? -10.472 -5.470 4.020 1.00 88.44 89 HIS A N 1
ATOM 717 C CA . HIS A 1 89 ? -9.560 -6.566 3.717 1.00 88.44 89 HIS A CA 1
ATOM 718 C C . HIS A 1 89 ? -9.179 -6.535 2.241 1.00 88.44 89 HIS A C 1
ATOM 720 O O . HIS A 1 89 ? -10.048 -6.494 1.374 1.00 88.44 89 HIS A O 1
ATOM 726 N N . ILE A 1 90 ? -7.877 -6.561 1.953 1.00 83.56 90 ILE A N 1
ATOM 727 C CA . ILE A 1 90 ? -7.377 -6.669 0.583 1.00 83.56 90 ILE A CA 1
ATOM 728 C C . ILE A 1 90 ? -6.989 -8.126 0.351 1.00 83.56 90 ILE A C 1
ATOM 730 O O . ILE A 1 90 ? -5.945 -8.588 0.822 1.00 83.56 90 ILE A O 1
ATOM 734 N N . GLU A 1 91 ? -7.850 -8.849 -0.360 1.00 77.19 91 GLU A N 1
ATOM 735 C CA . GLU A 1 91 ? -7.612 -10.249 -0.695 1.00 77.19 91 GLU A CA 1
ATOM 736 C C . GLU A 1 91 ? -6.332 -10.419 -1.511 1.00 77.19 91 GLU A C 1
ATOM 738 O O . GLU A 1 91 ? -6.053 -9.643 -2.427 1.00 77.19 91 GLU A O 1
ATOM 743 N N . TYR A 1 92 ? -5.566 -11.459 -1.174 1.00 71.56 92 TYR A N 1
ATOM 744 C CA . TYR A 1 92 ? -4.312 -11.816 -1.847 1.00 71.56 92 TYR A CA 1
ATOM 745 C C . TYR A 1 92 ? -3.279 -10.681 -1.891 1.00 71.56 92 TYR A C 1
ATOM 747 O O . TYR A 1 92 ? -2.383 -10.685 -2.733 1.00 71.56 92 TYR A O 1
ATOM 755 N N . SER A 1 93 ? -3.401 -9.696 -0.996 1.00 73.25 93 SER A N 1
ATOM 756 C CA . SER A 1 93 ? -2.437 -8.609 -0.923 1.00 73.25 93 SER A CA 1
ATOM 757 C C . SER A 1 93 ? -1.115 -9.062 -0.335 1.00 73.25 93 SER A C 1
ATOM 759 O O . SER A 1 93 ? -1.051 -9.936 0.532 1.00 73.25 93 SER A O 1
ATOM 761 N N . ARG A 1 94 ? -0.045 -8.435 -0.812 1.00 77.69 94 ARG A N 1
ATOM 762 C CA . ARG A 1 94 ? 1.313 -8.675 -0.334 1.00 77.69 94 ARG A CA 1
ATOM 763 C C . ARG A 1 94 ? 2.002 -7.368 -0.031 1.00 77.69 94 ARG A C 1
ATOM 765 O O . ARG A 1 94 ? 1.685 -6.329 -0.609 1.00 77.69 94 ARG A O 1
ATOM 772 N N . VAL A 1 95 ? 2.955 -7.413 0.887 1.00 82.31 95 VAL A N 1
ATOM 773 C CA . VAL A 1 95 ? 3.770 -6.239 1.200 1.00 82.31 95 VAL A CA 1
ATOM 774 C C . VAL A 1 95 ? 4.712 -5.943 0.038 1.00 82.31 95 VAL A C 1
ATOM 776 O O . VAL A 1 95 ? 5.322 -6.857 -0.518 1.00 82.31 95 VAL A O 1
ATOM 779 N N . LEU A 1 96 ? 4.865 -4.668 -0.328 1.00 82.38 96 LEU A N 1
ATOM 780 C CA . LEU A 1 96 ? 5.655 -4.251 -1.494 1.00 82.38 96 LEU A CA 1
ATOM 781 C C . LEU A 1 96 ? 7.073 -4.844 -1.491 1.00 82.38 96 LEU A C 1
ATOM 783 O O . LEU A 1 96 ? 7.582 -5.227 -2.540 1.00 82.38 96 LEU A O 1
ATOM 787 N N . HIS A 1 97 ? 7.694 -4.965 -0.315 1.00 77.81 97 HIS A N 1
ATOM 788 C CA . HIS A 1 97 ? 8.999 -5.614 -0.153 1.00 77.81 97 HIS A CA 1
ATOM 789 C C . HIS A 1 97 ? 9.065 -7.028 -0.765 1.00 77.81 97 HIS A C 1
ATOM 791 O O . HIS A 1 97 ? 10.091 -7.394 -1.332 1.00 77.81 97 HIS A O 1
ATOM 797 N N . GLU A 1 98 ? 8.001 -7.821 -0.651 1.00 74.62 98 GLU A N 1
ATOM 798 C CA . GLU A 1 98 ? 7.934 -9.164 -1.229 1.00 74.62 98 GLU A CA 1
ATOM 799 C C . GLU A 1 98 ? 7.626 -9.134 -2.722 1.00 74.62 98 GLU A C 1
ATOM 801 O O . GLU A 1 98 ? 8.182 -9.929 -3.475 1.00 74.62 98 GLU A O 1
ATOM 806 N N . VAL A 1 99 ? 6.779 -8.199 -3.159 1.00 77.81 99 VAL A N 1
ATOM 807 C CA . VAL A 1 99 ? 6.409 -8.072 -4.574 1.00 77.81 99 VAL A CA 1
ATOM 808 C C . VAL A 1 99 ? 7.619 -7.666 -5.416 1.00 77.81 99 VAL A C 1
ATOM 810 O O . VAL A 1 99 ? 7.828 -8.206 -6.498 1.00 77.81 99 VAL A O 1
ATOM 813 N N . VAL A 1 100 ? 8.487 -6.787 -4.900 1.00 76.19 100 VAL A N 1
ATOM 814 C CA . VAL A 1 100 ? 9.734 -6.395 -5.588 1.00 76.19 100 VAL A CA 1
ATOM 815 C C . VAL A 1 100 ? 10.666 -7.590 -5.822 1.00 76.19 100 VAL A C 1
ATOM 817 O O . VAL A 1 100 ? 11.392 -7.593 -6.811 1.00 76.19 100 VAL A O 1
ATOM 820 N N . LYS A 1 101 ? 10.617 -8.633 -4.980 1.00 72.50 101 LYS A N 1
ATOM 821 C CA . LYS A 1 101 ? 11.428 -9.852 -5.163 1.00 72.50 101 LYS A CA 1
ATOM 822 C C . LYS A 1 101 ? 10.943 -10.749 -6.303 1.00 72.50 101 LYS A C 1
ATOM 824 O O . LYS A 1 101 ? 11.676 -11.644 -6.697 1.00 72.50 101 LYS A O 1
ATOM 829 N N . GLN A 1 102 ? 9.734 -10.536 -6.816 1.00 73.25 102 GLN A N 1
ATOM 830 C CA . GLN A 1 102 ? 9.128 -11.377 -7.850 1.00 73.25 102 GLN A CA 1
ATOM 831 C C . GLN A 1 102 ? 9.196 -10.747 -9.244 1.00 73.25 102 GLN A C 1
ATOM 833 O O . GLN A 1 102 ? 8.237 -10.809 -10.001 1.00 73.25 102 GLN A O 1
ATOM 838 N N . ASN A 1 103 ? 10.328 -10.126 -9.587 1.00 76.19 103 ASN A N 1
ATOM 839 C CA . ASN A 1 103 ? 10.607 -9.635 -10.943 1.00 76.19 103 ASN A CA 1
ATOM 840 C C . ASN A 1 103 ? 9.514 -8.710 -11.521 1.00 76.19 103 ASN A C 1
ATOM 842 O O . ASN A 1 103 ? 9.109 -8.832 -12.672 1.00 76.19 103 ASN A O 1
ATOM 846 N N . LEU A 1 104 ? 9.051 -7.744 -10.720 1.00 86.75 104 LEU A N 1
ATOM 847 C CA . LEU A 1 104 ? 8.105 -6.704 -11.143 1.00 86.75 104 LEU A CA 1
ATOM 848 C C . LEU A 1 104 ? 8.588 -6.005 -12.428 1.00 86.75 104 LEU A C 1
ATOM 850 O O . LEU A 1 104 ? 9.713 -5.498 -12.449 1.00 86.75 104 LEU A O 1
ATOM 854 N N . HIS A 1 105 ? 7.751 -5.902 -13.459 1.00 91.69 105 HIS A N 1
ATOM 855 C CA . HIS A 1 105 ? 8.103 -5.207 -14.700 1.00 91.69 105 HIS A CA 1
ATOM 856 C C . HIS A 1 105 ? 8.201 -3.682 -14.489 1.00 91.69 105 HIS A C 1
ATOM 858 O O . HIS A 1 105 ? 7.521 -3.109 -13.633 1.00 91.69 105 HIS A O 1
ATOM 864 N N . TRP A 1 106 ? 9.050 -2.992 -15.260 1.00 93.88 106 TRP A N 1
ATOM 865 C CA . TRP A 1 106 ? 9.325 -1.557 -15.082 1.00 93.88 106 TRP A CA 1
ATOM 866 C C . TRP A 1 106 ? 8.065 -0.675 -15.114 1.00 93.88 106 TRP A C 1
ATOM 868 O O . TRP A 1 106 ? 7.974 0.312 -14.380 1.00 93.88 106 TRP A O 1
ATOM 878 N N . HIS A 1 107 ? 7.080 -1.041 -15.940 1.00 95.00 107 HIS A N 1
ATOM 879 C CA . HIS A 1 107 ? 5.815 -0.311 -16.076 1.00 95.00 107 HIS A CA 1
ATOM 880 C C . HIS A 1 107 ? 4.993 -0.370 -14.784 1.00 95.00 107 HIS A C 1
ATOM 882 O O . HIS A 1 107 ? 4.557 0.664 -14.274 1.00 95.00 107 HIS A O 1
ATOM 888 N N . ASP A 1 108 ? 4.881 -1.548 -14.177 1.00 94.25 108 ASP A N 1
ATOM 889 C CA . ASP A 1 108 ? 4.160 -1.722 -12.918 1.00 94.25 108 ASP A CA 1
ATOM 890 C C . ASP A 1 108 ? 4.868 -1.034 -11.752 1.00 94.25 108 ASP A C 1
ATOM 892 O O . ASP A 1 108 ? 4.223 -0.451 -10.880 1.00 94.25 108 ASP A O 1
ATOM 896 N N . ARG A 1 109 ? 6.205 -0.988 -11.769 1.00 94.44 109 ARG A N 1
ATOM 897 C CA . ARG A 1 109 ? 6.979 -0.204 -10.792 1.00 94.44 109 ARG A CA 1
ATOM 898 C C . ARG A 1 109 ? 6.662 1.290 -10.877 1.00 94.44 109 ARG A C 1
ATOM 900 O O . ARG A 1 109 ? 6.546 1.941 -9.838 1.00 94.44 109 ARG A O 1
ATOM 907 N N . ILE A 1 110 ? 6.480 1.834 -12.085 1.00 96.50 110 ILE A N 1
ATOM 908 C CA . ILE A 1 110 ? 6.036 3.225 -12.284 1.00 96.50 110 ILE A CA 1
ATOM 909 C C . ILE A 1 110 ? 4.624 3.429 -11.732 1.00 96.50 110 ILE A C 1
ATOM 911 O O . ILE A 1 110 ? 4.389 4.420 -11.036 1.00 96.50 110 ILE A O 1
ATOM 915 N N . ARG A 1 111 ? 3.698 2.501 -12.009 1.00 95.75 111 ARG A N 1
ATOM 916 C CA . ARG A 1 111 ? 2.317 2.561 -11.499 1.00 95.75 111 ARG A CA 1
ATOM 917 C C . ARG A 1 111 ? 2.286 2.569 -9.973 1.00 95.75 111 ARG A C 1
ATOM 919 O O . ARG A 1 111 ? 1.747 3.503 -9.387 1.00 95.75 111 ARG A O 1
ATOM 926 N N . ILE A 1 112 ? 2.970 1.617 -9.338 1.00 94.69 112 ILE A N 1
ATOM 927 C CA . ILE A 1 112 ? 3.097 1.524 -7.876 1.00 94.69 112 ILE A CA 1
ATOM 928 C C . ILE A 1 112 ? 3.698 2.813 -7.295 1.00 94.69 112 ILE A C 1
ATOM 930 O O . ILE A 1 112 ? 3.174 3.367 -6.326 1.00 94.69 112 ILE A O 1
ATOM 934 N N . ALA A 1 113 ? 4.776 3.336 -7.888 1.00 95.50 113 ALA A N 1
ATOM 935 C CA . ALA A 1 113 ? 5.382 4.589 -7.441 1.00 95.50 113 ALA A CA 1
ATOM 936 C C . ALA A 1 113 ? 4.407 5.778 -7.548 1.00 95.50 113 ALA A C 1
ATOM 938 O O . ALA A 1 113 ? 4.386 6.642 -6.666 1.00 95.50 113 ALA A O 1
ATOM 939 N N . ASN A 1 114 ? 3.600 5.836 -8.610 1.00 97.31 114 ASN A N 1
ATOM 940 C CA . ASN A 1 114 ? 2.596 6.880 -8.810 1.00 97.31 114 ASN A CA 1
ATOM 941 C C . ASN A 1 114 ? 1.451 6.787 -7.781 1.00 97.31 114 ASN A C 1
ATOM 943 O O . ASN A 1 114 ? 1.102 7.802 -7.173 1.00 97.31 114 ASN A O 1
ATOM 947 N N . ASP A 1 115 ? 0.946 5.582 -7.514 1.00 95.44 115 ASP A N 1
ATOM 948 C CA . ASP A 1 115 ? -0.080 5.309 -6.498 1.00 95.44 115 ASP A CA 1
ATOM 949 C C . ASP A 1 115 ? 0.366 5.787 -5.102 1.00 95.44 115 ASP A C 1
ATOM 951 O O . ASP A 1 115 ? -0.347 6.533 -4.416 1.00 95.44 115 ASP A O 1
ATOM 955 N N . ILE A 1 116 ? 1.597 5.432 -4.711 1.00 93.44 116 ILE A N 1
ATOM 956 C CA . ILE A 1 116 ? 2.208 5.853 -3.440 1.00 93.44 116 ILE A CA 1
ATOM 957 C C . ILE A 1 116 ? 2.373 7.377 -3.399 1.00 93.44 116 ILE A C 1
ATOM 959 O O . ILE A 1 116 ? 2.085 8.003 -2.377 1.00 93.44 116 ILE A O 1
ATOM 963 N N . CYS A 1 117 ? 2.808 7.993 -4.504 1.00 94.62 117 CYS A N 1
ATOM 964 C CA . CYS A 1 117 ? 2.971 9.445 -4.605 1.00 94.62 117 CYS A CA 1
ATOM 965 C C . CYS A 1 117 ? 1.646 10.186 -4.368 1.00 94.62 117 CYS A C 1
ATOM 967 O O . CYS A 1 117 ? 1.598 11.166 -3.615 1.00 94.62 117 CYS A O 1
ATOM 969 N N . SER A 1 118 ? 0.568 9.684 -4.975 1.00 94.31 118 SER A N 1
ATOM 970 C CA . SER A 1 118 ? -0.786 10.222 -4.842 1.00 94.31 118 SER A CA 1
ATOM 971 C C . SER A 1 118 ? -1.266 10.170 -3.386 1.00 94.31 118 SER A C 1
ATOM 973 O O . SER A 1 118 ? -1.617 11.200 -2.796 1.00 94.31 118 SER A O 1
ATOM 975 N N . ALA A 1 119 ? -1.161 8.994 -2.755 1.00 91.69 119 ALA A N 1
ATOM 976 C CA . ALA A 1 119 ? -1.507 8.801 -1.347 1.00 91.69 119 ALA A CA 1
ATOM 977 C C . ALA A 1 119 ? -0.687 9.691 -0.404 1.00 91.69 119 ALA A C 1
ATOM 979 O O . ALA A 1 119 ? -1.239 10.320 0.504 1.00 91.69 119 ALA A O 1
ATOM 980 N N . LEU A 1 120 ? 0.623 9.790 -0.633 1.00 89.00 120 LEU A N 1
ATOM 981 C CA . LEU A 1 120 ? 1.496 10.601 0.204 1.00 89.00 120 LEU A CA 1
ATOM 982 C C . LEU A 1 120 ? 1.162 12.094 0.092 1.00 89.00 120 LEU A C 1
ATOM 984 O O . LEU A 1 120 ? 1.105 12.796 1.103 1.00 89.00 120 LEU A O 1
ATOM 988 N N . SER A 1 121 ? 0.884 12.585 -1.118 1.00 88.50 121 SER A N 1
ATOM 989 C CA . SER A 1 121 ? 0.458 13.973 -1.316 1.00 88.50 121 SER A CA 1
ATOM 990 C C . SER A 1 121 ? -0.847 14.284 -0.581 1.00 88.50 121 SER A C 1
ATOM 992 O O . SER A 1 121 ? -0.997 15.382 -0.036 1.00 88.50 121 SER A O 1
ATOM 994 N N . TYR A 1 122 ? -1.789 13.337 -0.552 1.00 88.44 122 TYR A N 1
ATOM 995 C CA . TYR A 1 122 ? -3.029 13.480 0.208 1.00 88.44 122 TYR A CA 1
ATOM 996 C C . TYR A 1 122 ? -2.758 13.604 1.714 1.00 88.44 122 TYR A C 1
ATOM 998 O O . TYR A 1 122 ? -3.259 14.537 2.351 1.00 88.44 122 TYR A O 1
ATOM 1006 N N . ILE A 1 123 ? -1.920 12.721 2.271 1.00 83.12 123 ILE A N 1
ATOM 1007 C CA . ILE A 1 123 ? -1.564 12.738 3.699 1.00 83.12 123 ILE A CA 1
ATOM 1008 C C . ILE A 1 123 ? -0.856 14.042 4.066 1.00 83.12 123 ILE A C 1
ATOM 1010 O O . ILE A 1 123 ? -1.289 14.726 4.987 1.00 83.12 123 ILE A O 1
ATOM 1014 N N . ILE A 1 124 ? 0.173 14.442 3.313 1.00 80.31 124 ILE A N 1
ATOM 1015 C CA . ILE A 1 124 ? 0.934 15.674 3.573 1.00 80.31 124 ILE A CA 1
ATOM 1016 C C . ILE A 1 124 ? 0.031 16.913 3.497 1.00 80.31 124 ILE A C 1
ATOM 1018 O O . ILE A 1 124 ? 0.174 17.839 4.298 1.00 80.31 124 ILE A O 1
ATOM 1022 N N . LYS A 1 125 ? -0.920 16.956 2.553 1.00 82.25 125 LYS A N 1
ATOM 1023 C CA . LYS A 1 125 ? -1.892 18.056 2.461 1.00 82.25 125 LYS A CA 1
ATOM 1024 C C . LYS A 1 125 ? -2.778 18.118 3.706 1.00 82.25 125 LYS A C 1
ATOM 1026 O O . LYS A 1 125 ? -3.029 19.216 4.199 1.00 82.25 125 LYS A O 1
ATOM 1031 N N . ARG A 1 126 ? -3.221 16.966 4.216 1.00 80.12 126 ARG A N 1
ATOM 1032 C CA . ARG A 1 126 ? -4.002 16.870 5.457 1.00 80.12 126 ARG A CA 1
ATOM 1033 C C . ARG A 1 126 ? -3.205 17.210 6.706 1.00 80.12 126 ARG A C 1
ATOM 1035 O O . ARG A 1 126 ? -3.741 17.915 7.554 1.00 80.12 126 ARG A O 1
ATOM 1042 N N . ALA A 1 127 ? -1.944 16.789 6.773 1.00 74.56 127 ALA A N 1
ATOM 1043 C CA . ALA A 1 127 ? -1.038 17.033 7.894 1.00 74.56 127 ALA A CA 1
ATOM 1044 C C . ALA A 1 127 ? -0.895 18.531 8.245 1.00 74.56 127 ALA A C 1
ATOM 1046 O O . ALA A 1 127 ? -0.534 18.895 9.360 1.00 74.56 127 ALA A O 1
ATOM 1047 N N . ARG A 1 128 ? -1.184 19.419 7.280 1.00 70.88 128 ARG A N 1
ATOM 1048 C CA . ARG A 1 128 ? -1.199 20.882 7.455 1.00 70.88 128 ARG A CA 1
ATOM 1049 C C . ARG A 1 128 ? -2.428 21.408 8.200 1.00 70.88 128 ARG A C 1
ATOM 1051 O O . ARG A 1 128 ? -2.370 22.509 8.733 1.00 70.88 128 ARG A O 1
ATOM 1058 N N . CYS A 1 129 ? -3.533 20.669 8.177 1.00 70.38 129 CYS A N 1
ATOM 1059 C CA . CYS A 1 129 ? -4.789 21.028 8.836 1.00 70.38 129 CYS A CA 1
ATOM 1060 C C . CYS A 1 129 ? -4.983 20.243 10.139 1.00 70.38 129 CYS A C 1
ATOM 1062 O O . CYS A 1 129 ? -5.510 20.786 11.104 1.00 70.38 129 CYS A O 1
ATOM 1064 N N . GLU A 1 130 ? -4.526 18.990 10.179 1.00 69.75 130 GLU A N 1
ATOM 1065 C CA . GLU A 1 130 ? -4.525 18.131 11.364 1.00 69.75 130 GLU A CA 1
ATOM 1066 C C . GLU A 1 130 ? -3.138 17.489 11.512 1.00 69.75 130 GLU A C 1
ATOM 1068 O O . GLU A 1 130 ? -2.663 16.931 10.529 1.00 69.75 130 GLU A O 1
ATOM 1073 N N . PRO A 1 131 ? -2.481 17.531 12.686 1.00 64.56 131 PRO A N 1
ATOM 1074 C CA . PRO A 1 131 ? -1.087 17.109 12.891 1.00 64.56 131 PRO A CA 1
ATOM 1075 C C . PRO A 1 131 ? -0.916 15.582 12.892 1.00 64.56 131 PRO A C 1
ATOM 1077 O O . PRO A 1 131 ? -0.529 14.966 13.886 1.00 64.56 131 PRO A O 1
ATOM 1080 N N . ILE A 1 132 ? -1.244 14.955 11.770 1.00 64.62 132 ILE A N 1
ATOM 1081 C CA . ILE A 1 132 ? -1.296 13.511 11.607 1.00 64.62 132 ILE A CA 1
ATOM 1082 C C . ILE A 1 132 ? -0.373 13.136 10.473 1.00 64.62 132 ILE A C 1
ATOM 1084 O O . ILE A 1 132 ? -0.577 13.538 9.327 1.00 64.62 132 ILE A O 1
ATOM 1088 N N . VAL A 1 133 ? 0.649 12.365 10.813 1.00 62.06 133 VAL A N 1
ATOM 1089 C CA . VAL A 1 133 ? 1.692 11.951 9.879 1.00 62.06 133 VAL A CA 1
ATOM 1090 C C . VAL A 1 133 ? 1.855 10.454 9.860 1.00 62.06 133 VAL A C 1
ATOM 1092 O O . VAL A 1 133 ? 1.524 9.796 10.851 1.00 62.06 133 VAL A O 1
ATOM 1095 N N . PRO A 1 134 ? 2.396 9.907 8.761 1.00 64.50 134 PRO A N 1
ATOM 1096 C CA . PRO A 1 134 ? 2.903 8.554 8.774 1.00 64.50 134 PRO A CA 1
ATOM 1097 C C . PRO A 1 134 ? 3.891 8.382 9.922 1.00 64.50 134 PRO A C 1
ATOM 1099 O O . PRO A 1 134 ? 4.823 9.166 10.076 1.00 64.50 134 PRO A O 1
ATOM 1102 N N . ASP A 1 135 ? 3.682 7.363 10.751 1.00 60.81 135 ASP A N 1
ATOM 1103 C CA . ASP A 1 135 ? 4.650 7.007 11.784 1.00 60.81 135 ASP A CA 1
ATOM 1104 C C . ASP A 1 135 ? 5.985 6.608 11.137 1.00 60.81 135 ASP A C 1
ATOM 1106 O O . ASP A 1 135 ? 7.054 7.004 11.606 1.00 60.81 135 ASP A O 1
ATOM 1110 N N . TYR A 1 136 ? 5.897 5.915 9.992 1.00 65.38 136 TYR A N 1
ATOM 1111 C CA . TYR A 1 136 ? 7.013 5.609 9.106 1.00 65.38 136 TYR A CA 1
ATOM 1112 C C . TYR A 1 136 ? 6.501 5.125 7.734 1.00 65.38 136 TYR A C 1
ATOM 1114 O O . TYR A 1 136 ? 5.851 4.081 7.660 1.00 65.38 136 TYR A O 1
ATOM 1122 N N . LEU A 1 137 ? 6.766 5.828 6.627 1.00 73.81 137 LEU A N 1
ATOM 1123 C CA . LEU A 1 137 ? 6.500 5.265 5.294 1.00 73.81 137 LEU A CA 1
ATOM 1124 C C . LEU A 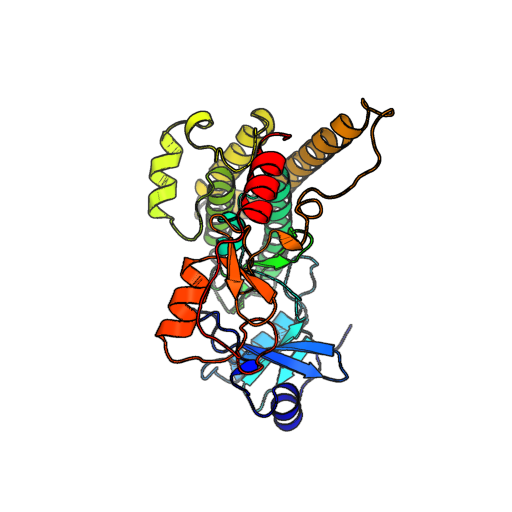1 137 ? 7.590 4.236 4.967 1.00 73.81 137 LEU A C 1
ATOM 1126 O O . LEU A 1 137 ? 8.771 4.533 5.059 1.00 73.81 137 LEU A O 1
ATOM 1130 N N . ASN A 1 138 ? 7.235 3.013 4.594 1.00 73.75 138 ASN A N 1
ATOM 1131 C CA . ASN A 1 138 ? 8.212 2.047 4.101 1.00 73.75 138 ASN A CA 1
ATOM 1132 C C . ASN A 1 138 ? 7.556 0.991 3.211 1.00 73.75 138 ASN A C 1
ATOM 1134 O O . ASN A 1 138 ? 6.331 0.895 3.161 1.00 73.75 138 ASN A O 1
ATOM 1138 N N . ALA A 1 139 ? 8.376 0.185 2.531 1.00 74.69 139 ALA A N 1
ATOM 1139 C CA . ALA A 1 139 ? 7.897 -0.894 1.665 1.00 74.69 139 ALA A CA 1
ATOM 1140 C C . ALA A 1 139 ? 7.092 -1.974 2.418 1.00 74.69 139 ALA A C 1
ATOM 1142 O O . ALA A 1 139 ? 6.316 -2.698 1.805 1.00 74.69 139 ALA A O 1
ATOM 1143 N N . SER A 1 140 ? 7.250 -2.086 3.736 1.00 73.75 140 SER A N 1
ATOM 1144 C CA . SER A 1 140 ? 6.459 -2.992 4.573 1.00 73.75 140 SER A CA 1
ATOM 1145 C C . SER A 1 140 ? 5.048 -2.425 4.817 1.00 73.75 140 SER A C 1
ATOM 1147 O O . SER A 1 140 ? 4.066 -3.152 4.843 1.00 73.75 140 SER A O 1
ATOM 1149 N N . ASN A 1 141 ? 4.897 -1.107 4.896 1.00 77.75 141 ASN A N 1
ATOM 1150 C CA . ASN A 1 141 ? 3.616 -0.438 5.134 1.00 77.75 141 ASN A CA 1
ATOM 1151 C C . ASN A 1 141 ? 2.794 -0.222 3.855 1.00 77.75 141 ASN A C 1
ATOM 1153 O O . ASN A 1 141 ? 1.826 0.536 3.868 1.00 77.75 141 ASN A O 1
ATOM 1157 N N . ILE A 1 142 ? 3.167 -0.861 2.748 1.00 85.38 142 ILE A N 1
ATOM 1158 C CA . ILE A 1 142 ? 2.471 -0.757 1.468 1.00 85.38 142 ILE A CA 1
ATOM 1159 C C . ILE A 1 142 ? 1.989 -2.144 1.082 1.00 85.38 142 ILE A C 1
ATOM 1161 O O . ILE A 1 142 ? 2.796 -3.048 0.873 1.00 85.38 142 ILE A O 1
ATOM 1165 N N . LEU A 1 143 ? 0.673 -2.281 0.987 1.00 86.81 143 LEU A N 1
ATOM 1166 C CA . LEU A 1 143 ? 0.007 -3.464 0.471 1.00 86.81 143 LEU A CA 1
ATOM 1167 C C . LEU A 1 143 ? -0.187 -3.290 -1.031 1.00 86.81 143 LEU A C 1
ATOM 1169 O O . LEU A 1 143 ? -0.587 -2.221 -1.488 1.00 86.81 143 LEU A O 1
ATOM 1173 N N . VAL A 1 144 ? 0.097 -4.336 -1.788 1.00 87.12 144 VAL A N 1
ATOM 1174 C CA . VAL A 1 144 ? -0.113 -4.398 -3.232 1.00 87.12 144 VAL A CA 1
ATOM 1175 C C . VAL A 1 144 ? -1.104 -5.521 -3.493 1.00 87.12 144 VAL A C 1
ATOM 1177 O O . VAL A 1 144 ? -0.907 -6.635 -3.004 1.00 87.12 144 VAL A O 1
ATOM 1180 N N . ASP A 1 145 ? -2.192 -5.213 -4.195 1.00 84.81 145 ASP A N 1
ATOM 1181 C CA . ASP A 1 145 ? -3.216 -6.197 -4.553 1.00 84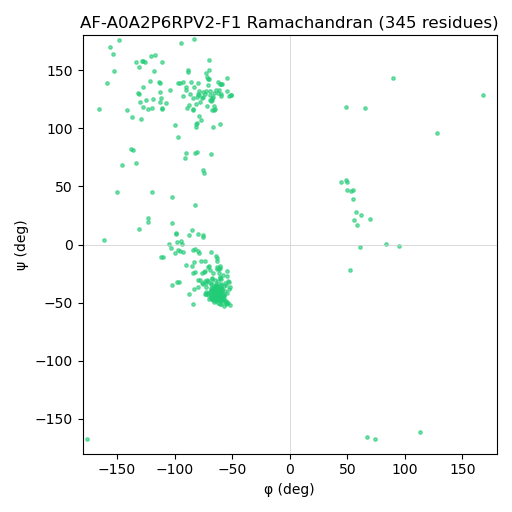.81 145 ASP A CA 1
ATOM 1182 C C . ASP A 1 145 ? -2.842 -6.997 -5.818 1.00 84.81 145 ASP A C 1
ATOM 1184 O O . ASP A 1 145 ? -1.833 -6.734 -6.476 1.00 84.81 145 ASP A O 1
ATOM 1188 N N . ARG A 1 146 ? -3.682 -7.972 -6.189 1.00 82.94 146 ARG A N 1
ATOM 1189 C CA . ARG A 1 146 ? -3.499 -8.806 -7.394 1.00 82.94 146 ARG A CA 1
ATOM 1190 C C . ARG A 1 146 ? -3.475 -8.027 -8.719 1.00 82.94 146 ARG A C 1
ATOM 1192 O O . ARG A 1 146 ? -3.045 -8.562 -9.731 1.00 82.94 146 ARG A O 1
ATOM 1199 N N . HIS A 1 147 ? -3.975 -6.792 -8.732 1.00 85.19 147 HIS A N 1
ATOM 1200 C CA . HIS A 1 147 ? -3.990 -5.907 -9.900 1.00 85.19 147 HIS A CA 1
ATOM 1201 C C . HIS A 1 147 ? -2.831 -4.893 -9.872 1.00 85.19 147 HIS A C 1
ATOM 1203 O O . HIS A 1 147 ? -2.785 -3.972 -10.698 1.00 85.19 147 HIS A O 1
ATOM 1209 N N . LEU A 1 148 ? -1.897 -5.079 -8.931 1.00 86.25 148 LEU A N 1
ATOM 1210 C CA . LEU A 1 148 ? -0.732 -4.241 -8.674 1.00 86.25 148 LEU A CA 1
ATOM 1211 C C . LEU A 1 148 ? -1.083 -2.806 -8.261 1.00 86.25 148 LEU A C 1
ATOM 1213 O O . LEU A 1 148 ? -0.268 -1.897 -8.431 1.00 86.25 148 LEU A O 1
ATOM 1217 N N . ASN A 1 149 ? -2.269 -2.592 -7.682 1.00 89.06 149 ASN A N 1
ATOM 1218 C CA . ASN A 1 149 ? -2.595 -1.310 -7.064 1.00 89.06 149 ASN A CA 1
ATOM 1219 C C . ASN A 1 149 ? -1.953 -1.242 -5.680 1.00 89.06 149 ASN A C 1
ATOM 1221 O O . ASN A 1 149 ? -2.131 -2.141 -4.851 1.00 89.06 149 ASN A O 1
ATOM 1225 N N . ALA A 1 150 ? -1.240 -0.151 -5.410 1.00 91.44 150 ALA A N 1
ATOM 1226 C CA . ALA A 1 150 ? -0.615 0.055 -4.112 1.00 91.44 150 ALA A CA 1
ATOM 1227 C C . ALA A 1 150 ? -1.559 0.801 -3.158 1.00 91.44 150 ALA A C 1
ATOM 1229 O O . ALA A 1 150 ? -2.122 1.847 -3.498 1.00 91.44 150 ALA A O 1
ATOM 1230 N N . LYS A 1 151 ? -1.688 0.293 -1.930 1.00 90.25 151 LYS A N 1
ATOM 1231 C CA . LYS A 1 151 ? -2.388 0.941 -0.819 1.00 90.25 151 LYS A CA 1
ATOM 1232 C C . LYS A 1 151 ? -1.470 1.069 0.386 1.00 90.25 151 LYS A C 1
ATOM 1234 O O . LYS A 1 151 ? -0.936 0.083 0.890 1.00 90.25 151 LYS A O 1
ATOM 1239 N N . ILE A 1 152 ? -1.307 2.290 0.884 1.00 86.81 152 ILE A N 1
ATOM 1240 C CA . ILE A 1 152 ? -0.496 2.527 2.075 1.00 86.81 152 ILE A CA 1
ATOM 1241 C C . ILE A 1 152 ? -1.331 2.220 3.325 1.00 86.81 152 ILE A C 1
ATOM 1243 O O . ILE A 1 152 ? -2.376 2.832 3.564 1.00 86.81 152 ILE A O 1
ATOM 1247 N N . ASN A 1 153 ? -0.846 1.280 4.130 1.00 77.38 153 ASN A N 1
ATOM 1248 C CA . ASN A 1 153 ? -1.332 0.976 5.469 1.00 77.38 153 ASN A CA 1
ATOM 1249 C C . ASN A 1 153 ? -0.559 1.836 6.472 1.00 77.38 153 ASN A C 1
ATOM 1251 O O . ASN A 1 153 ? 0.423 1.408 7.084 1.00 77.38 153 ASN A O 1
ATOM 1255 N N . VAL A 1 154 ? -0.955 3.099 6.580 1.00 64.06 154 VAL A N 1
ATOM 1256 C CA . VAL A 1 154 ? -0.251 4.035 7.447 1.00 64.06 154 VAL A CA 1
ATOM 1257 C C . VAL A 1 154 ? -0.759 3.890 8.876 1.00 64.06 154 VAL A C 1
ATOM 1259 O O . VAL A 1 154 ? -1.904 4.230 9.169 1.00 64.06 154 VAL A O 1
ATOM 1262 N N . VAL A 1 155 ? 0.117 3.463 9.793 1.00 60.09 155 VAL A N 1
ATOM 1263 C CA . VAL A 1 155 ? -0.040 3.850 11.201 1.00 60.09 155 VAL A CA 1
ATOM 1264 C C . VAL A 1 155 ? 0.193 5.343 11.229 1.00 60.09 155 VAL A C 1
ATOM 1266 O O . VAL A 1 155 ? 1.319 5.811 11.086 1.00 60.09 155 VAL A O 1
ATOM 1269 N N . LEU A 1 156 ? -0.889 6.099 11.289 1.00 65.25 156 LEU A N 1
ATOM 1270 C CA . LEU A 1 156 ? -0.775 7.525 11.466 1.00 65.25 156 LEU A CA 1
ATOM 1271 C C . LEU A 1 156 ? -0.516 7.796 12.948 1.00 65.25 156 LEU A C 1
ATOM 1273 O O . LEU A 1 156 ? -1.102 7.147 13.811 1.00 65.25 156 LEU A O 1
ATOM 1277 N N . LYS A 1 157 ? 0.381 8.727 13.253 1.00 66.25 157 LYS A N 1
ATOM 1278 C CA . LYS A 1 157 ? 0.593 9.210 14.617 1.00 66.25 157 LYS A CA 1
ATOM 1279 C C . LYS A 1 157 ? 0.275 10.687 14.690 1.00 66.25 157 LYS A C 1
ATOM 1281 O O . LYS A 1 157 ? 0.497 11.435 13.733 1.00 66.25 157 LYS A O 1
ATOM 1286 N N . ARG A 1 158 ? -0.189 11.114 15.861 1.00 66.44 158 ARG A N 1
ATOM 1287 C CA . ARG A 1 158 ? -0.199 12.531 16.193 1.00 66.44 158 ARG A CA 1
ATOM 1288 C C . ARG A 1 158 ? 1.247 13.004 16.318 1.00 66.44 158 ARG A C 1
ATOM 1290 O O . ARG A 1 158 ? 2.031 12.417 17.059 1.00 66.44 158 ARG A O 1
ATOM 1297 N N . CYS A 1 159 ? 1.591 14.063 15.603 1.00 66.69 159 CYS A N 1
ATOM 1298 C CA . CYS A 1 159 ? 2.898 14.693 15.693 1.00 66.69 159 CYS A CA 1
ATOM 1299 C C . CYS A 1 159 ? 2.715 16.203 15.703 1.00 66.69 159 CYS A C 1
ATOM 1301 O O . CYS A 1 159 ? 2.375 16.787 14.680 1.00 66.69 159 CYS A O 1
ATOM 1303 N N . ASP A 1 160 ? 2.964 16.844 16.845 1.00 64.25 160 ASP A N 1
ATOM 1304 C CA . ASP A 1 160 ? 2.744 18.288 16.994 1.00 64.25 160 ASP A CA 1
ATOM 1305 C C . ASP A 1 160 ? 3.651 19.126 16.066 1.00 64.25 160 ASP A C 1
ATOM 1307 O O . ASP A 1 160 ? 3.345 20.283 15.778 1.00 64.25 160 ASP A O 1
ATOM 1311 N N . LYS A 1 161 ? 4.754 18.544 15.567 1.00 66.25 161 LYS A N 1
ATOM 1312 C CA . LYS A 1 161 ? 5.666 19.149 14.583 1.00 66.25 161 LYS A CA 1
ATOM 1313 C C . LYS A 1 161 ? 6.079 18.121 13.522 1.00 66.25 161 LYS A C 1
ATOM 1315 O O . LYS A 1 161 ? 7.147 17.522 13.645 1.00 66.25 161 LYS A O 1
ATOM 1320 N N . PRO A 1 162 ? 5.250 17.897 12.494 1.00 67.19 162 PRO A N 1
ATOM 1321 C CA . PRO A 1 162 ? 5.533 16.892 11.482 1.00 67.19 162 PRO A CA 1
ATOM 1322 C C . PRO A 1 162 ? 6.725 17.287 10.600 1.00 67.19 162 PRO A C 1
ATOM 1324 O O . PRO A 1 162 ? 6.706 18.346 9.967 1.00 67.19 162 PRO A O 1
ATOM 1327 N N . ASP A 1 163 ? 7.746 16.428 10.507 1.00 73.31 163 ASP A N 1
ATOM 1328 C CA . ASP A 1 163 ? 8.826 16.595 9.527 1.00 73.31 163 ASP A CA 1
ATOM 1329 C C . ASP A 1 163 ? 8.397 16.049 8.161 1.00 73.31 163 ASP A C 1
ATOM 1331 O O . ASP A 1 163 ? 8.778 14.962 7.732 1.00 73.31 163 ASP A O 1
ATOM 1335 N N . LEU A 1 164 ? 7.605 16.847 7.449 1.00 73.88 164 LEU A N 1
ATOM 1336 C CA . LEU A 1 164 ? 7.125 16.509 6.107 1.00 73.88 164 LEU A CA 1
ATOM 1337 C C . LEU A 1 164 ? 8.273 16.314 5.099 1.00 73.88 164 LEU A C 1
ATOM 1339 O O . LEU A 1 164 ? 8.068 15.692 4.058 1.00 73.88 164 LEU A O 1
ATOM 1343 N N . ALA A 1 165 ? 9.478 16.837 5.370 1.00 77.62 165 ALA A N 1
ATOM 1344 C CA . ALA A 1 165 ? 10.630 16.611 4.500 1.00 77.62 165 ALA A CA 1
ATOM 1345 C C . ALA A 1 165 ? 11.136 15.164 4.608 1.00 77.62 165 ALA A C 1
ATOM 1347 O O . ALA A 1 165 ? 11.634 14.621 3.620 1.00 77.62 165 ALA A O 1
ATOM 1348 N N . TRP A 1 166 ? 10.976 14.523 5.768 1.00 79.06 166 TRP A N 1
ATOM 1349 C CA . TRP A 1 166 ? 11.328 13.118 5.959 1.00 79.06 166 TRP A CA 1
ATOM 1350 C C . TRP A 1 166 ? 10.463 12.179 5.114 1.00 79.06 166 TRP A C 1
ATOM 1352 O O . TRP A 1 166 ? 10.989 11.280 4.454 1.00 79.06 166 TRP A O 1
ATOM 1362 N N . ASP A 1 167 ? 9.152 12.418 5.060 1.00 79.69 167 ASP A N 1
ATOM 1363 C CA . ASP A 1 167 ? 8.242 11.600 4.254 1.00 79.69 167 ASP A CA 1
ATOM 1364 C C . ASP A 1 167 ? 8.562 11.704 2.754 1.00 79.69 167 ASP A C 1
ATOM 1366 O O . ASP A 1 167 ? 8.588 10.702 2.034 1.00 79.69 167 ASP A O 1
ATOM 1370 N N . VAL A 1 168 ? 8.887 12.916 2.286 1.00 84.31 168 VAL A N 1
ATOM 1371 C CA . VAL A 1 168 ? 9.310 13.166 0.899 1.00 84.31 168 VAL A CA 1
ATOM 1372 C C . VAL A 1 168 ? 10.612 12.431 0.577 1.00 84.31 168 VAL A C 1
ATOM 1374 O O . VAL A 1 168 ? 10.709 11.793 -0.473 1.00 84.31 168 VAL A O 1
ATOM 1377 N N . LYS A 1 169 ? 11.604 12.474 1.475 1.00 84.50 169 LYS A N 1
ATOM 1378 C CA . LYS A 1 169 ? 12.869 11.736 1.313 1.00 84.50 169 LYS A CA 1
ATOM 1379 C C . LYS A 1 169 ? 12.634 10.235 1.247 1.00 84.50 169 LYS A C 1
ATOM 1381 O O . LYS A 1 169 ? 13.160 9.563 0.364 1.00 84.50 169 LYS A O 1
ATOM 1386 N N . THR A 1 170 ? 11.797 9.730 2.144 1.00 83.44 170 THR A N 1
ATOM 1387 C CA . THR A 1 170 ? 11.426 8.317 2.218 1.00 83.44 170 THR A CA 1
ATOM 1388 C C . THR A 1 170 ? 10.761 7.830 0.933 1.00 83.44 170 THR A C 1
ATOM 1390 O O . THR A 1 170 ? 11.110 6.763 0.428 1.00 83.44 170 THR A O 1
ATOM 1393 N N . PHE A 1 171 ? 9.886 8.642 0.333 1.00 88.81 171 PHE A N 1
ATOM 1394 C CA . PHE A 1 171 ? 9.354 8.363 -1.000 1.00 88.81 171 PHE A CA 1
ATOM 1395 C C . PHE A 1 171 ? 10.456 8.293 -2.068 1.00 88.81 171 PHE A C 1
ATOM 1397 O O . PHE A 1 171 ? 10.472 7.358 -2.864 1.00 88.81 171 PHE A O 1
ATOM 1404 N N . GLY A 1 172 ? 11.417 9.222 -2.055 1.00 88.88 172 GLY A N 1
ATOM 1405 C CA . GLY A 1 172 ? 12.566 9.193 -2.968 1.00 88.88 172 GLY A CA 1
ATOM 1406 C C . GLY A 1 172 ? 13.380 7.898 -2.878 1.00 88.88 172 GLY A C 1
ATOM 1407 O O . GLY A 1 172 ? 13.723 7.314 -3.906 1.00 88.88 172 GLY A O 1
ATOM 1408 N N . TYR A 1 173 ? 13.636 7.411 -1.661 1.00 85.62 173 TYR A N 1
ATOM 1409 C CA . TYR A 1 173 ? 14.301 6.121 -1.449 1.00 85.62 173 TYR A CA 1
ATOM 1410 C C . TYR A 1 173 ? 13.462 4.940 -1.943 1.00 85.62 173 TYR A C 1
ATOM 1412 O O . TYR A 1 173 ? 14.006 4.003 -2.521 1.00 85.62 173 TYR A O 1
ATOM 1420 N N . LEU A 1 174 ? 12.140 4.993 -1.783 1.00 88.31 174 LEU A N 1
ATOM 1421 C CA . LEU A 1 174 ? 11.253 3.952 -2.293 1.00 88.31 174 LEU A CA 1
ATOM 1422 C C . LEU A 1 174 ? 11.281 3.874 -3.824 1.00 88.31 174 LEU A C 1
ATOM 1424 O O . LEU A 1 174 ? 11.404 2.781 -4.373 1.00 88.31 174 LEU A O 1
ATOM 1428 N N . VAL A 1 175 ? 11.215 5.012 -4.519 1.00 90.75 175 VAL A N 1
ATOM 1429 C CA . VAL A 1 175 ? 11.310 5.040 -5.991 1.00 90.75 175 VAL A CA 1
ATOM 1430 C C . VAL A 1 175 ? 12.669 4.515 -6.456 1.00 90.75 175 VAL A C 1
ATOM 1432 O O . VAL A 1 175 ? 12.746 3.757 -7.421 1.00 90.75 175 VAL A O 1
ATOM 1435 N N . LEU A 1 176 ? 13.744 4.850 -5.742 1.00 87.56 176 LEU A N 1
ATOM 1436 C CA . LEU A 1 176 ? 15.075 4.316 -6.021 1.00 87.56 176 LEU A CA 1
ATOM 1437 C C . LEU A 1 176 ? 15.153 2.793 -5.819 1.00 87.56 176 LEU A C 1
ATOM 1439 O O . LEU A 1 176 ? 15.756 2.100 -6.634 1.00 87.56 176 LEU A O 1
ATOM 1443 N N . ASN A 1 177 ? 14.524 2.263 -4.770 1.00 86.31 177 ASN A N 1
ATOM 1444 C CA . ASN A 1 177 ? 14.435 0.820 -4.546 1.00 86.31 177 ASN A CA 1
ATOM 1445 C C . ASN A 1 177 ? 13.688 0.114 -5.675 1.00 86.31 177 ASN A C 1
ATOM 1447 O O . ASN A 1 177 ? 14.136 -0.935 -6.132 1.00 86.31 177 ASN A O 1
ATOM 1451 N N . LEU A 1 178 ? 12.598 0.712 -6.162 1.00 89.94 178 LEU A N 1
ATOM 1452 C CA . LEU A 1 178 ? 11.872 0.206 -7.323 1.00 89.94 178 LEU A CA 1
ATOM 1453 C C . LEU A 1 178 ? 12.751 0.223 -8.581 1.00 89.94 178 LEU A C 1
ATOM 1455 O O . LEU A 1 178 ? 12.793 -0.774 -9.292 1.00 89.94 178 LEU A O 1
ATOM 1459 N N . LEU A 1 179 ? 13.514 1.286 -8.842 1.00 89.56 179 LEU A N 1
ATOM 1460 C CA . LEU A 1 179 ? 14.447 1.321 -9.979 1.00 89.56 179 LEU A CA 1
ATOM 1461 C C . LEU A 1 179 ? 15.524 0.227 -9.903 1.00 89.56 179 LEU A C 1
ATOM 1463 O O . LEU A 1 179 ? 15.862 -0.373 -10.921 1.00 89.56 179 LEU A O 1
ATOM 1467 N N . ASN A 1 180 ? 16.048 -0.031 -8.704 1.00 84.75 180 ASN A N 1
ATOM 1468 C CA . ASN A 1 180 ? 17.196 -0.915 -8.490 1.00 84.75 180 ASN A CA 1
ATOM 1469 C C . ASN A 1 180 ? 16.818 -2.359 -8.120 1.00 84.75 180 ASN A C 1
ATOM 1471 O O . ASN A 1 180 ? 17.713 -3.188 -7.971 1.00 84.75 180 ASN A O 1
ATOM 1475 N N . GLY A 1 181 ? 15.529 -2.661 -7.923 1.00 83.38 181 GLY A N 1
ATOM 1476 C CA . GLY A 1 181 ? 15.082 -3.997 -7.513 1.00 83.38 181 GLY A CA 1
ATOM 1477 C C . GLY A 1 181 ? 15.465 -4.366 -6.091 1.00 83.38 181 GLY A C 1
ATOM 1478 O O . GLY A 1 181 ? 15.576 -5.543 -5.767 1.00 83.38 181 GLY A O 1
ATOM 1479 N N . ILE A 1 182 ? 15.727 -3.373 -5.240 1.00 80.06 182 ILE A N 1
ATOM 1480 C CA . ILE A 1 182 ? 16.180 -3.612 -3.872 1.00 80.06 182 ILE A CA 1
ATOM 1481 C C . ILE A 1 182 ? 14.946 -3.863 -3.001 1.00 80.06 182 ILE A C 1
ATOM 1483 O O . ILE A 1 182 ? 14.133 -2.950 -2.818 1.00 80.06 182 ILE A O 1
ATOM 1487 N N . PRO A 1 183 ? 14.793 -5.063 -2.417 1.00 66.75 183 PRO A N 1
ATOM 1488 C CA . PRO A 1 183 ? 13.694 -5.321 -1.513 1.00 66.75 183 PRO A CA 1
ATOM 1489 C C . PRO A 1 183 ? 14.003 -4.670 -0.155 1.00 66.75 183 PRO A C 1
ATOM 1491 O O . PRO A 1 183 ? 14.817 -5.166 0.619 1.00 66.75 183 PRO A O 1
ATOM 1494 N N . GLY A 1 184 ? 13.313 -3.573 0.181 1.00 62.91 184 GLY A N 1
ATOM 1495 C CA . GLY A 1 184 ? 13.141 -3.131 1.578 1.00 62.91 184 GLY A CA 1
ATOM 1496 C C . GLY A 1 184 ? 13.819 -1.824 1.996 1.00 62.91 184 GLY A C 1
ATOM 1497 O O . GLY A 1 184 ? 14.165 -0.980 1.178 1.00 62.91 184 GLY A O 1
ATOM 1498 N N . ASN A 1 185 ? 13.976 -1.643 3.312 1.00 55.78 185 ASN A N 1
ATOM 1499 C CA . ASN A 1 185 ? 14.437 -0.405 3.96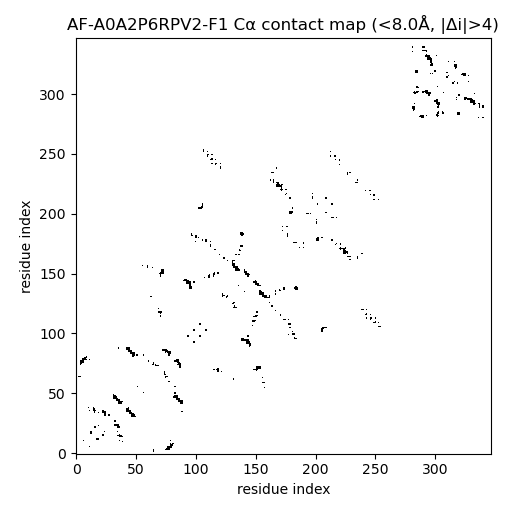8 1.00 55.78 185 ASN A CA 1
ATOM 1500 C C . ASN A 1 185 ? 15.964 -0.233 3.976 1.00 55.78 185 ASN A C 1
ATOM 1502 O O . ASN A 1 185 ? 16.532 0.294 4.933 1.00 55.78 185 ASN A O 1
ATOM 1506 N N . CYS A 1 186 ? 16.658 -0.686 2.934 1.00 53.66 186 CYS A N 1
ATOM 1507 C CA . CYS A 1 186 ? 18.115 -0.591 2.841 1.00 53.66 186 CYS A CA 1
ATOM 1508 C C . CYS A 1 186 ? 18.582 0.839 2.505 1.00 53.66 186 CYS A C 1
ATOM 1510 O O . CYS A 1 186 ? 19.200 1.074 1.466 1.00 53.66 186 CYS A O 1
ATOM 1512 N N . PHE A 1 187 ? 18.327 1.800 3.401 1.00 52.62 187 PHE A N 1
ATOM 1513 C CA . PHE A 1 187 ? 18.746 3.203 3.260 1.00 52.62 187 PHE A CA 1
ATOM 1514 C C . PHE A 1 187 ? 20.268 3.348 3.073 1.00 52.62 187 PHE A C 1
ATOM 1516 O O . PHE A 1 187 ? 20.715 4.215 2.325 1.00 52.62 187 PHE A O 1
ATOM 1523 N N . SER A 1 188 ? 21.065 2.469 3.693 1.00 46.12 188 SER A N 1
ATOM 1524 C CA . SER A 1 188 ? 22.532 2.467 3.590 1.00 46.12 188 SER A CA 1
ATOM 1525 C C . SER A 1 188 ? 23.053 1.978 2.231 1.00 46.12 188 SER A C 1
ATOM 1527 O O . SER A 1 188 ? 24.026 2.522 1.716 1.00 46.12 188 SER A O 1
ATOM 1529 N N . TYR A 1 189 ? 22.392 0.993 1.615 1.00 45.75 189 TYR A N 1
ATOM 1530 C CA . TYR A 1 189 ? 22.821 0.389 0.344 1.00 45.75 189 TYR A CA 1
ATOM 1531 C C . TYR A 1 189 ? 22.444 1.253 -0.873 1.00 45.75 189 TYR A C 1
ATOM 1533 O O . TYR A 1 189 ? 23.167 1.309 -1.869 1.00 45.75 189 TYR A O 1
ATOM 1541 N N . CYS A 1 190 ? 21.334 1.987 -0.761 1.00 49.34 190 CYS A N 1
ATOM 1542 C CA . CYS A 1 190 ? 20.841 2.931 -1.764 1.00 49.34 190 CYS A CA 1
ATOM 1543 C C . CYS A 1 190 ? 21.826 4.063 -2.069 1.00 49.34 190 CYS A C 1
ATOM 1545 O O . CYS A 1 190 ? 21.999 4.446 -3.226 1.00 49.34 190 CYS A O 1
ATOM 1547 N N . TYR A 1 191 ? 22.476 4.587 -1.027 1.00 48.50 191 TYR A N 1
ATOM 1548 C CA . TYR A 1 191 ? 23.362 5.742 -1.136 1.00 48.50 191 TYR A CA 1
ATOM 1549 C C . TYR A 1 191 ? 24.633 5.422 -1.933 1.00 48.50 191 TYR A C 1
ATOM 1551 O O . TYR A 1 191 ? 25.116 6.263 -2.679 1.00 48.50 191 TYR A O 1
ATOM 1559 N N . VAL A 1 192 ? 25.145 4.190 -1.836 1.00 47.47 192 VAL A N 1
ATOM 1560 C CA . VAL A 1 192 ? 26.342 3.744 -2.571 1.00 47.47 192 VAL A CA 1
ATOM 1561 C C . VAL A 1 192 ? 26.029 3.531 -4.056 1.00 47.47 192 VAL A C 1
ATOM 1563 O O . VAL A 1 192 ? 26.786 3.961 -4.923 1.00 47.47 192 VAL A O 1
ATOM 1566 N N . ARG A 1 193 ? 24.876 2.923 -4.370 1.00 50.31 193 ARG A N 1
ATOM 1567 C CA . ARG A 1 193 ? 24.474 2.604 -5.753 1.00 50.31 193 ARG A CA 1
ATOM 1568 C C . ARG A 1 193 ? 24.029 3.834 -6.557 1.00 50.31 193 ARG A C 1
ATOM 1570 O O . ARG A 1 193 ? 24.141 3.838 -7.778 1.00 50.31 193 ARG A O 1
ATOM 1577 N N . TRP A 1 194 ? 23.611 4.898 -5.870 1.00 52.09 194 TRP A N 1
ATOM 1578 C CA . TRP A 1 194 ? 23.311 6.221 -6.436 1.00 52.09 194 TRP A CA 1
ATOM 1579 C C . TRP A 1 194 ? 24.457 6.820 -7.268 1.00 52.09 194 TRP A C 1
ATOM 1581 O O . TRP A 1 194 ? 24.207 7.541 -8.235 1.00 52.09 194 TRP A O 1
ATOM 1591 N N . PHE A 1 195 ? 25.710 6.514 -6.913 1.00 50.53 195 PHE A N 1
ATOM 1592 C CA . PHE A 1 195 ? 26.908 7.056 -7.566 1.00 50.53 195 PHE A CA 1
ATOM 1593 C C . PHE A 1 195 ? 27.448 6.185 -8.711 1.00 50.53 195 PHE A C 1
ATOM 1595 O O . PHE A 1 195 ? 28.343 6.623 -9.427 1.00 50.53 195 PHE A O 1
ATOM 1602 N N . VAL A 1 196 ? 26.899 4.983 -8.924 1.00 54.25 196 VAL A N 1
ATOM 1603 C CA . VAL A 1 196 ? 27.416 4.007 -9.909 1.00 54.25 196 VAL A CA 1
ATOM 1604 C C . VAL A 1 196 ? 26.983 4.340 -11.352 1.00 54.25 196 VAL A C 1
ATOM 1606 O O . VAL A 1 196 ? 27.474 3.743 -12.303 1.00 54.25 196 VAL A O 1
ATOM 1609 N N . GLY A 1 197 ? 26.126 5.349 -11.535 1.00 61.88 197 GLY A N 1
ATOM 1610 C CA . GLY A 1 197 ? 25.561 5.715 -12.834 1.00 61.88 197 GLY A CA 1
ATOM 1611 C C . GLY A 1 197 ? 24.260 4.963 -13.123 1.00 61.88 197 GLY A C 1
ATOM 1612 O O . GLY A 1 197 ? 24.075 3.811 -12.732 1.00 61.88 197 GLY A O 1
ATOM 1613 N N . LEU A 1 198 ? 23.316 5.648 -13.778 1.00 70.69 198 LEU A N 1
ATOM 1614 C CA . LEU A 1 198 ? 21.956 5.145 -13.998 1.00 70.69 198 LEU A CA 1
ATOM 1615 C C . LEU A 1 198 ? 21.913 3.795 -14.751 1.00 70.69 198 LEU A C 1
ATOM 1617 O O . LEU A 1 198 ? 21.210 2.912 -14.269 1.00 70.69 198 LEU A O 1
ATOM 1621 N N . PRO A 1 199 ? 22.664 3.565 -15.853 1.00 67.88 199 PRO A N 1
ATOM 1622 C CA . PRO A 1 199 ? 22.573 2.306 -16.604 1.00 67.88 199 PRO A CA 1
ATOM 1623 C C . PRO A 1 199 ? 22.968 1.061 -15.795 1.00 67.88 199 PRO A C 1
ATOM 1625 O O . PRO A 1 199 ? 22.381 -0.002 -15.968 1.00 67.88 199 PRO A O 1
ATOM 1628 N N . GLN A 1 200 ? 23.957 1.182 -14.909 1.00 73.25 200 GLN A N 1
ATOM 1629 C CA . GLN A 1 200 ? 24.470 0.079 -14.091 1.00 73.25 200 GLN A CA 1
ATOM 1630 C C . GLN A 1 200 ? 23.612 -0.180 -12.843 1.00 73.25 200 GLN A C 1
ATOM 1632 O O . GLN A 1 200 ? 23.645 -1.278 -12.284 1.00 73.25 200 GLN A O 1
ATOM 1637 N N . GLY A 1 201 ? 22.873 0.835 -12.385 1.00 75.00 201 GLY A N 1
ATOM 1638 C CA . GLY A 1 201 ? 22.027 0.761 -11.196 1.00 75.00 201 GLY A CA 1
ATOM 1639 C C . GLY A 1 201 ? 20.696 0.044 -11.420 1.00 75.00 201 GLY A C 1
ATOM 1640 O O . GLY A 1 201 ? 20.208 -0.586 -10.483 1.00 75.00 201 GLY A O 1
ATOM 1641 N N . LEU A 1 202 ? 20.150 0.112 -12.641 1.00 86.00 202 LEU A N 1
ATOM 1642 C CA . LEU A 1 202 ? 18.823 -0.406 -12.974 1.00 86.00 202 LEU A CA 1
ATOM 1643 C C . LEU A 1 202 ? 18.704 -1.916 -12.768 1.00 86.00 202 LEU A C 1
ATOM 1645 O O . LEU A 1 202 ? 19.595 -2.700 -13.106 1.00 86.00 202 LEU A O 1
ATOM 1649 N N . ASP A 1 203 ? 17.548 -2.314 -12.248 1.00 85.56 203 ASP A N 1
ATOM 1650 C CA . ASP A 1 203 ? 17.190 -3.711 -12.088 1.00 85.56 203 ASP A CA 1
ATOM 1651 C C . ASP A 1 203 ? 16.986 -4.386 -13.442 1.00 85.56 203 ASP A C 1
ATOM 1653 O O . ASP A 1 203 ? 16.053 -4.068 -14.182 1.00 85.56 203 ASP A O 1
ATOM 1657 N N . LYS A 1 204 ? 17.847 -5.358 -13.737 1.00 85.00 204 LYS A N 1
ATOM 1658 C CA . LYS A 1 204 ? 17.789 -6.147 -14.969 1.00 85.00 204 LYS A CA 1
ATOM 1659 C C . LYS A 1 204 ? 16.605 -7.116 -14.990 1.00 85.00 204 LYS A C 1
ATOM 1661 O O . LYS A 1 204 ? 16.212 -7.548 -16.067 1.00 85.00 204 LYS A O 1
ATOM 1666 N N . THR A 1 205 ? 16.031 -7.444 -13.830 1.00 86.62 205 THR A N 1
ATOM 1667 C CA . THR A 1 205 ? 14.855 -8.324 -13.736 1.00 86.62 205 THR A CA 1
ATOM 1668 C C . THR A 1 205 ? 13.553 -7.612 -14.105 1.00 86.62 205 THR A C 1
ATOM 1670 O O . THR A 1 205 ? 12.556 -8.267 -14.382 1.00 86.62 205 THR A O 1
ATOM 1673 N N . ALA A 1 206 ? 13.554 -6.276 -14.175 1.00 86.75 206 ALA A N 1
ATOM 1674 C CA . ALA A 1 206 ? 12.370 -5.474 -14.487 1.00 86.75 206 ALA A CA 1
ATOM 1675 C C . ALA A 1 206 ? 12.035 -5.406 -15.991 1.00 86.75 206 ALA A C 1
ATOM 1677 O O . ALA A 1 206 ? 11.203 -4.591 -16.404 1.00 86.75 206 ALA A O 1
ATOM 1678 N N . GLY A 1 207 ? 12.708 -6.211 -16.817 1.00 87.06 207 GLY A N 1
ATOM 1679 C CA . GLY A 1 207 ? 12.732 -6.058 -18.267 1.00 87.06 207 GLY A CA 1
ATOM 1680 C C . GLY A 1 207 ? 13.595 -4.873 -18.713 1.00 87.06 207 GLY A C 1
ATOM 1681 O O . GLY A 1 207 ? 14.368 -4.294 -17.946 1.00 87.06 207 GLY A O 1
ATOM 1682 N N . GLN A 1 208 ? 13.476 -4.499 -19.987 1.00 88.88 208 GLN A N 1
ATOM 1683 C CA . GLN A 1 208 ? 14.252 -3.397 -20.549 1.00 88.88 208 GLN A CA 1
ATOM 1684 C C . GLN A 1 208 ? 13.610 -2.047 -20.207 1.00 88.88 208 GLN A C 1
ATOM 1686 O O . GLN A 1 208 ? 12.622 -1.641 -20.821 1.00 88.88 208 GLN A O 1
ATOM 1691 N N . TRP A 1 209 ? 14.202 -1.336 -19.247 1.00 91.50 209 TRP A N 1
ATOM 1692 C CA . TRP A 1 209 ? 13.808 0.028 -18.898 1.00 91.50 209 TRP A CA 1
ATOM 1693 C C . TRP A 1 209 ? 13.940 0.988 -20.093 1.00 91.50 209 TRP A C 1
ATOM 1695 O O . TRP A 1 209 ? 15.027 1.098 -20.672 1.00 91.50 209 TRP A O 1
ATOM 1705 N N . PRO A 1 210 ? 12.893 1.770 -20.414 1.00 94.19 210 PRO A N 1
ATOM 1706 C CA . PRO A 1 210 ? 13.033 2.952 -21.253 1.00 94.19 210 PRO A CA 1
ATOM 1707 C C . PRO A 1 210 ? 13.910 3.982 -20.534 1.00 94.19 210 PRO A C 1
ATOM 1709 O O . PRO A 1 210 ? 13.564 4.471 -19.454 1.00 94.19 210 PRO A O 1
ATOM 1712 N N . MET A 1 211 ? 15.072 4.295 -21.112 1.00 89.94 211 MET A N 1
ATOM 1713 C CA . MET A 1 211 ? 16.079 5.130 -20.445 1.00 89.94 211 MET A CA 1
ATOM 1714 C C . MET A 1 211 ? 15.573 6.543 -20.137 1.00 89.94 211 MET A C 1
ATOM 1716 O O . MET A 1 211 ? 15.936 7.109 -19.108 1.00 89.94 211 MET A O 1
ATOM 1720 N N . ASP A 1 212 ? 14.686 7.093 -20.968 1.00 92.31 212 ASP A N 1
ATOM 1721 C CA . ASP A 1 212 ? 14.086 8.407 -20.740 1.00 92.31 212 ASP A CA 1
ATOM 1722 C C . ASP A 1 212 ? 13.160 8.414 -19.507 1.00 92.31 212 ASP A C 1
ATOM 1724 O O . ASP A 1 212 ? 13.138 9.389 -18.751 1.00 92.31 212 ASP A O 1
ATOM 1728 N N . LEU A 1 213 ? 12.403 7.335 -19.273 1.00 95.50 213 LEU A N 1
ATOM 1729 C CA . LEU A 1 213 ? 11.559 7.177 -18.086 1.00 95.50 213 LEU A CA 1
ATOM 1730 C C . LEU A 1 213 ? 12.408 6.918 -16.840 1.00 95.50 213 LEU A C 1
ATOM 1732 O O . LEU A 1 213 ? 12.171 7.546 -15.805 1.00 95.50 213 LEU A O 1
ATOM 1736 N N . ALA A 1 214 ? 13.431 6.066 -16.950 1.00 93.12 214 ALA A N 1
ATOM 1737 C CA . ALA A 1 214 ? 14.379 5.807 -15.869 1.00 93.12 214 ALA A CA 1
ATOM 1738 C C . ALA A 1 214 ? 15.088 7.095 -15.410 1.00 93.12 214 ALA A C 1
ATOM 1740 O O . ALA A 1 214 ? 15.202 7.357 -14.210 1.00 93.12 214 ALA A O 1
ATOM 1741 N N . GLU A 1 215 ? 15.505 7.951 -16.346 1.00 90.44 215 GLU A N 1
ATOM 1742 C CA . GLU A 1 215 ? 16.145 9.230 -16.033 1.00 90.44 215 GLU A CA 1
ATOM 1743 C C . GLU A 1 215 ? 15.170 10.223 -15.384 1.00 90.44 215 GLU A C 1
ATOM 1745 O O . GLU A 1 215 ? 15.509 10.902 -14.406 1.00 90.44 215 GLU A O 1
ATOM 1750 N N . LYS A 1 216 ? 13.925 10.291 -15.871 1.00 93.75 216 LYS A N 1
ATOM 1751 C CA . LYS A 1 216 ? 12.881 11.125 -15.253 1.00 93.75 216 LYS A CA 1
ATOM 1752 C C . LYS A 1 216 ? 12.574 10.676 -13.820 1.00 93.75 216 LYS A C 1
ATOM 1754 O O . LYS A 1 216 ? 12.471 11.541 -12.946 1.00 93.75 216 LYS A O 1
ATOM 1759 N N . LEU A 1 217 ? 12.485 9.368 -13.564 1.00 93.44 217 LEU A N 1
ATOM 1760 C CA . LEU A 1 217 ? 12.323 8.816 -12.213 1.00 93.44 217 LEU A CA 1
ATOM 1761 C C . LEU A 1 217 ? 13.530 9.135 -11.328 1.00 93.44 217 LEU A C 1
ATOM 1763 O O . LEU A 1 217 ? 13.355 9.617 -10.213 1.00 93.44 217 LEU A O 1
ATOM 1767 N N . MET A 1 218 ? 14.755 8.967 -11.829 1.00 89.12 218 MET A N 1
ATOM 1768 C CA . MET A 1 218 ? 15.964 9.320 -11.078 1.00 89.12 218 MET A CA 1
ATOM 1769 C C . MET A 1 218 ? 15.983 10.806 -10.687 1.00 89.12 218 MET A C 1
ATOM 1771 O O . MET A 1 218 ? 16.358 11.171 -9.572 1.00 89.12 218 MET A O 1
ATOM 1775 N N . ASN A 1 219 ? 15.511 11.685 -11.572 1.00 88.38 219 ASN A N 1
ATOM 1776 C CA . ASN A 1 219 ? 15.361 13.108 -11.276 1.00 88.38 219 ASN A CA 1
ATOM 1777 C C . ASN A 1 219 ? 14.278 13.399 -10.222 1.00 88.38 219 ASN A C 1
ATOM 1779 O O . ASN A 1 219 ? 14.394 14.385 -9.489 1.00 88.38 219 ASN A O 1
ATOM 1783 N N . VAL A 1 220 ? 13.231 12.573 -10.134 1.00 90.88 220 VAL A N 1
ATOM 1784 C CA . VAL A 1 220 ? 12.269 12.606 -9.021 1.00 90.88 220 VAL A CA 1
ATOM 1785 C C . VAL A 1 220 ? 12.964 12.191 -7.724 1.00 90.88 220 VAL A C 1
ATOM 1787 O O . VAL A 1 220 ? 12.911 12.956 -6.760 1.00 90.88 220 VAL A O 1
ATOM 1790 N N . CYS A 1 221 ? 13.696 11.071 -7.723 1.00 88.50 221 CYS A N 1
ATOM 1791 C CA . CYS A 1 221 ? 14.448 10.596 -6.558 1.00 88.50 221 CYS A CA 1
ATOM 1792 C C . CYS A 1 221 ? 15.386 11.677 -6.013 1.00 88.50 221 CYS A C 1
ATOM 1794 O O . CYS A 1 221 ? 15.333 11.995 -4.826 1.00 8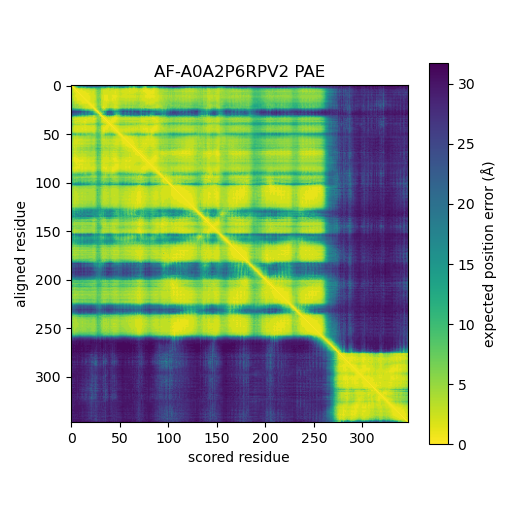8.50 221 CYS A O 1
ATOM 1796 N N . ARG A 1 222 ? 16.202 12.290 -6.884 1.00 84.38 222 ARG A N 1
ATOM 1797 C CA . ARG A 1 222 ? 17.144 13.366 -6.522 1.00 84.38 222 ARG A CA 1
ATOM 1798 C C . ARG A 1 222 ? 16.444 14.515 -5.812 1.00 84.38 222 ARG A C 1
ATOM 1800 O O . ARG A 1 222 ? 16.824 14.888 -4.711 1.00 84.38 222 ARG A O 1
ATOM 1807 N N . ARG A 1 223 ? 15.348 15.012 -6.389 1.00 84.75 223 ARG A N 1
ATOM 1808 C CA . ARG A 1 223 ? 14.581 16.118 -5.793 1.00 84.75 223 ARG A CA 1
ATOM 1809 C C . ARG A 1 223 ? 13.976 15.761 -4.440 1.00 84.75 223 ARG A C 1
ATOM 1811 O O . ARG A 1 223 ? 13.893 16.633 -3.581 1.00 84.75 223 ARG A O 1
ATOM 1818 N N . CYS A 1 224 ? 13.549 14.515 -4.258 1.00 86.12 224 CYS A N 1
ATOM 1819 C CA . CYS A 1 224 ? 13.024 14.036 -2.986 1.00 86.12 224 CYS A CA 1
ATOM 1820 C C . CYS A 1 224 ? 14.110 13.954 -1.903 1.00 86.12 224 CYS A C 1
ATOM 1822 O O . CYS A 1 224 ? 13.890 14.422 -0.787 1.00 86.12 224 CYS A O 1
ATOM 1824 N N . VAL A 1 225 ? 15.279 13.399 -2.234 1.00 80.56 225 VAL A N 1
ATOM 1825 C CA . VAL A 1 225 ? 16.399 13.207 -1.293 1.00 80.56 225 VAL A CA 1
ATOM 1826 C C . VAL A 1 225 ? 17.055 14.539 -0.916 1.00 80.56 225 VAL A C 1
ATOM 1828 O O . VAL A 1 225 ? 17.286 14.797 0.268 1.00 80.56 225 VAL A O 1
ATOM 1831 N N . ASP A 1 226 ? 17.249 15.429 -1.891 1.00 76.88 226 ASP A N 1
ATOM 1832 C CA . ASP A 1 226 ? 17.852 16.758 -1.704 1.00 76.88 226 ASP A CA 1
ATOM 1833 C C . ASP A 1 226 ? 16.896 17.771 -1.046 1.00 76.88 226 ASP A C 1
ATOM 1835 O O . ASP A 1 226 ? 17.203 18.963 -0.943 1.00 76.88 226 ASP A O 1
ATOM 1839 N N . CYS A 1 227 ? 15.713 17.334 -0.600 1.00 70.44 227 CYS A N 1
ATOM 1840 C CA . CYS A 1 227 ? 14.749 18.197 0.068 1.00 70.44 227 CYS A CA 1
ATOM 1841 C C . CYS A 1 227 ? 15.358 18.781 1.357 1.00 70.44 227 CYS A C 1
ATOM 1843 O O . CYS A 1 227 ? 15.474 18.102 2.383 1.00 70.44 227 CYS A O 1
ATOM 1845 N N . ASN A 1 228 ? 15.750 20.059 1.305 1.00 64.81 228 ASN A N 1
ATOM 1846 C CA . ASN A 1 228 ? 16.330 20.777 2.435 1.00 64.81 228 ASN A CA 1
ATOM 1847 C C . ASN A 1 228 ? 15.246 21.079 3.494 1.00 64.81 228 ASN A C 1
ATOM 1849 O O . ASN A 1 228 ? 14.313 21.834 3.204 1.00 64.81 228 ASN A O 1
ATOM 1853 N N . PRO A 1 229 ? 15.379 20.579 4.740 1.00 58.81 229 PRO A N 1
ATOM 1854 C CA . PRO A 1 229 ? 14.417 20.828 5.818 1.00 58.81 229 PRO A CA 1
ATOM 1855 C C . PRO A 1 229 ? 14.304 22.298 6.249 1.00 58.81 229 PRO A C 1
ATOM 1857 O O . PRO A 1 229 ? 13.420 22.632 7.033 1.00 58.81 229 PRO A O 1
ATOM 1860 N N . ARG A 1 230 ? 15.190 23.188 5.787 1.00 57.34 230 ARG A N 1
ATOM 1861 C CA . ARG A 1 230 ? 15.208 24.612 6.164 1.00 57.34 230 ARG A CA 1
ATOM 1862 C C . ARG A 1 230 ? 14.570 25.545 5.126 1.00 57.34 230 ARG A C 1
ATOM 1864 O O . ARG A 1 230 ? 14.391 26.718 5.422 1.00 57.34 230 ARG A O 1
ATOM 1871 N N . ASP A 1 231 ? 14.202 25.047 3.943 1.00 63.09 231 ASP A N 1
ATOM 1872 C CA . ASP A 1 231 ? 13.590 25.859 2.877 1.00 63.09 231 ASP A CA 1
ATOM 1873 C C . ASP A 1 231 ? 12.056 25.739 2.904 1.00 63.09 231 ASP A C 1
ATOM 1875 O O . ASP A 1 231 ? 11.460 24.821 2.333 1.00 63.09 231 ASP A O 1
ATOM 1879 N N . ASP A 1 232 ? 11.407 26.661 3.614 1.00 54.44 232 ASP A N 1
ATOM 1880 C CA . ASP A 1 232 ? 9.962 26.631 3.866 1.00 54.44 232 ASP A CA 1
ATOM 1881 C C . ASP A 1 232 ? 9.107 26.859 2.608 1.00 54.44 232 ASP A C 1
ATOM 1883 O O . ASP A 1 232 ? 8.014 26.297 2.479 1.00 54.44 232 ASP A O 1
ATOM 1887 N N . PHE A 1 233 ? 9.625 27.606 1.626 1.00 51.72 233 PHE A N 1
ATOM 1888 C CA . PHE A 1 233 ? 8.930 27.831 0.359 1.00 51.72 233 PHE A CA 1
ATOM 1889 C C . PHE A 1 233 ? 8.915 26.554 -0.489 1.00 51.72 233 PHE A C 1
ATOM 1891 O O . PHE A 1 233 ? 7.864 26.164 -1.011 1.00 51.72 233 PHE A O 1
ATOM 1898 N N . ARG A 1 234 ? 10.043 25.830 -0.569 1.00 56.91 234 ARG A N 1
ATOM 1899 C CA . ARG A 1 234 ? 10.102 24.554 -1.305 1.00 56.91 234 ARG A CA 1
ATOM 1900 C C . ARG A 1 234 ? 9.251 23.462 -0.661 1.00 56.91 234 ARG A C 1
ATOM 1902 O O . ARG A 1 234 ? 8.585 22.735 -1.396 1.00 56.91 234 ARG A O 1
ATOM 1909 N N . LYS A 1 235 ? 9.166 23.376 0.673 1.00 58.88 235 LYS A N 1
ATOM 1910 C CA . LYS A 1 235 ? 8.316 22.378 1.364 1.00 58.88 235 LYS A CA 1
ATOM 1911 C C . LYS A 1 235 ? 6.844 22.447 0.961 1.00 58.88 235 LYS A C 1
ATOM 1913 O O . LYS A 1 235 ? 6.168 21.419 0.890 1.00 58.88 235 LYS A O 1
ATOM 1918 N N . LYS A 1 236 ? 6.321 23.652 0.698 1.00 62.31 236 LYS A N 1
ATOM 1919 C CA . LYS A 1 236 ? 4.897 23.821 0.383 1.00 62.31 236 LYS A CA 1
ATOM 1920 C C . LYS A 1 236 ? 4.528 23.213 -0.972 1.00 62.31 236 LYS A C 1
ATOM 1922 O O . LYS A 1 236 ? 3.454 22.613 -1.087 1.00 62.31 236 LYS A O 1
ATOM 1927 N N . TYR A 1 237 ? 5.418 23.337 -1.955 1.00 74.62 237 TYR A N 1
ATOM 1928 C CA . TYR A 1 237 ? 5.149 23.009 -3.358 1.00 74.62 237 TYR A CA 1
ATOM 1929 C C . TYR A 1 237 ? 5.891 21.773 -3.868 1.00 74.62 237 TYR A C 1
ATOM 1931 O O . TYR A 1 237 ? 5.548 21.283 -4.942 1.00 74.62 237 TYR A O 1
ATOM 1939 N N . ILE A 1 238 ? 6.862 21.236 -3.119 1.00 80.00 238 ILE A N 1
ATOM 1940 C CA . ILE A 1 238 ? 7.657 20.091 -3.574 1.00 80.00 238 ILE A CA 1
ATOM 1941 C C . ILE A 1 238 ? 6.772 18.906 -3.956 1.00 80.00 238 ILE A C 1
ATOM 1943 O O . ILE A 1 238 ? 6.884 18.424 -5.074 1.00 80.00 238 ILE A O 1
ATOM 1947 N N . MET A 1 239 ? 5.809 18.516 -3.115 1.00 84.69 239 MET A N 1
ATOM 1948 C CA . MET A 1 239 ? 4.906 17.410 -3.451 1.00 84.69 239 MET A CA 1
ATOM 1949 C C . MET A 1 239 ? 4.026 17.700 -4.662 1.00 84.69 239 MET A C 1
ATOM 1951 O O . MET A 1 239 ? 3.804 16.802 -5.458 1.00 84.69 239 MET A O 1
ATOM 1955 N N . VAL A 1 240 ? 3.588 18.946 -4.867 1.00 84.94 240 VAL A N 1
ATOM 1956 C CA . VAL A 1 240 ? 2.823 19.321 -6.070 1.00 84.94 240 VAL A CA 1
ATOM 1957 C C . VAL A 1 240 ? 3.669 19.100 -7.328 1.00 84.94 240 VAL A C 1
ATOM 1959 O O . VAL A 1 240 ? 3.190 18.551 -8.318 1.00 84.94 240 VAL A O 1
ATOM 1962 N N . ILE A 1 241 ? 4.949 19.476 -7.274 1.00 86.19 241 ILE A N 1
ATOM 1963 C CA . ILE A 1 241 ? 5.902 19.277 -8.371 1.00 86.19 241 ILE A CA 1
ATOM 1964 C C . ILE A 1 241 ? 6.186 17.785 -8.590 1.00 86.19 241 ILE A C 1
ATOM 1966 O O . ILE A 1 241 ? 6.243 17.341 -9.738 1.00 86.19 241 ILE A O 1
ATOM 1970 N N . ILE A 1 242 ? 6.382 17.018 -7.513 1.00 90.62 242 ILE A N 1
ATOM 1971 C CA . ILE A 1 242 ? 6.660 15.578 -7.584 1.00 90.62 242 ILE A CA 1
ATOM 1972 C C . ILE A 1 242 ? 5.451 14.819 -8.140 1.00 90.62 242 ILE A C 1
ATOM 1974 O O . ILE A 1 242 ? 5.631 14.038 -9.068 1.00 90.62 242 ILE A O 1
ATOM 1978 N N . VAL A 1 243 ? 4.233 15.107 -7.671 1.00 91.94 243 VAL A N 1
ATOM 1979 C CA . VAL A 1 243 ? 2.992 14.510 -8.194 1.00 91.94 243 VAL A CA 1
ATOM 1980 C C . VAL A 1 243 ? 2.835 14.800 -9.681 1.00 91.94 243 VAL A C 1
ATOM 1982 O O . VAL A 1 243 ? 2.611 13.872 -10.451 1.00 91.94 243 VAL A O 1
ATOM 1985 N N . LYS A 1 244 ? 3.018 16.060 -10.108 1.00 91.12 244 LYS A N 1
ATOM 1986 C CA . LYS A 1 244 ? 2.942 16.415 -11.533 1.00 91.12 244 LYS A CA 1
ATOM 1987 C C . LYS A 1 244 ? 3.916 15.576 -12.363 1.00 91.12 244 LYS A C 1
ATOM 1989 O O . LYS A 1 244 ? 3.505 14.925 -13.311 1.00 91.12 244 LYS A O 1
ATOM 1994 N N . LYS A 1 245 ? 5.188 15.522 -11.958 1.00 94.19 245 LYS A N 1
ATOM 1995 C CA . LYS A 1 245 ? 6.205 14.716 -12.650 1.00 94.19 245 LYS A CA 1
ATOM 1996 C C . LYS A 1 245 ? 5.869 13.231 -12.674 1.00 94.19 245 LYS A C 1
ATOM 1998 O O . LYS A 1 245 ? 6.068 12.595 -13.699 1.00 94.19 245 LYS A O 1
ATOM 2003 N N . MET A 1 246 ? 5.411 12.677 -11.555 1.00 97.62 246 MET A N 1
ATOM 2004 C CA . MET A 1 246 ? 5.051 11.264 -11.473 1.00 97.62 246 MET A CA 1
ATOM 2005 C C . MET A 1 246 ? 3.865 10.934 -12.377 1.00 97.62 246 MET A C 1
ATOM 2007 O O . MET A 1 246 ? 3.854 9.854 -12.961 1.00 97.62 246 MET A O 1
ATOM 2011 N N . ASN A 1 247 ? 2.897 11.843 -12.517 1.00 97.19 247 ASN A N 1
ATOM 2012 C CA . ASN A 1 247 ? 1.780 11.684 -13.448 1.00 97.19 247 ASN A CA 1
ATOM 2013 C C . ASN A 1 247 ? 2.262 11.747 -14.903 1.00 97.19 247 ASN A C 1
ATOM 2015 O O . ASN A 1 247 ? 1.952 10.834 -15.659 1.00 97.19 247 ASN A O 1
ATOM 2019 N N . ASP A 1 248 ? 3.101 12.728 -15.256 1.00 96.31 248 ASP A N 1
ATOM 2020 C CA . ASP A 1 248 ? 3.683 12.841 -16.604 1.00 96.31 248 ASP A CA 1
ATOM 2021 C C . ASP A 1 248 ? 4.513 11.590 -16.980 1.00 96.31 248 ASP A C 1
ATOM 2023 O O . ASP A 1 248 ? 4.537 11.165 -18.134 1.00 96.31 248 ASP A O 1
ATOM 2027 N N . ILE A 1 249 ? 5.239 11.002 -16.016 1.00 97.75 249 ILE A N 1
ATOM 2028 C CA . ILE A 1 249 ? 6.005 9.757 -16.215 1.00 97.75 249 ILE A CA 1
ATOM 2029 C C . ILE A 1 249 ? 5.059 8.575 -16.432 1.00 97.75 249 ILE A C 1
ATOM 2031 O O . ILE A 1 249 ? 5.287 7.787 -17.348 1.00 97.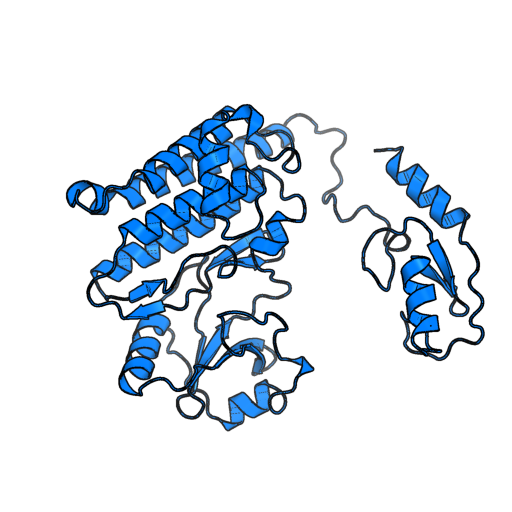75 249 ILE A O 1
ATOM 2035 N N . ARG A 1 250 ? 4.015 8.450 -15.604 1.00 97.44 250 ARG A N 1
ATOM 2036 C CA . ARG A 1 250 ? 3.016 7.379 -15.713 1.00 97.44 250 ARG A CA 1
ATOM 2037 C C . ARG A 1 250 ? 2.279 7.429 -17.047 1.00 97.44 250 ARG A C 1
ATOM 2039 O O . ARG A 1 250 ? 2.171 6.401 -17.697 1.00 97.44 250 ARG A O 1
ATOM 2046 N N . GLU A 1 251 ? 1.818 8.602 -17.466 1.00 96.50 251 GLU A N 1
ATOM 2047 C CA . GLU A 1 251 ? 1.092 8.773 -18.728 1.00 96.50 251 GLU A CA 1
ATOM 2048 C C . GLU A 1 251 ? 1.944 8.327 -19.921 1.00 96.50 251 GLU A C 1
ATOM 2050 O O . GLU A 1 251 ? 1.511 7.495 -20.713 1.00 96.50 251 GLU A O 1
ATOM 2055 N N . LYS A 1 252 ? 3.210 8.757 -19.975 1.00 96.25 252 LYS A N 1
ATOM 2056 C CA . LYS A 1 252 ? 4.155 8.313 -21.014 1.00 96.25 252 LYS A CA 1
ATOM 2057 C C . LYS A 1 252 ? 4.439 6.815 -20.957 1.00 96.25 252 LYS A C 1
ATOM 2059 O O . LYS A 1 252 ? 4.588 6.177 -21.995 1.00 96.25 252 LYS A O 1
ATOM 2064 N N . ALA A 1 253 ? 4.535 6.247 -19.758 1.00 95.56 253 ALA A N 1
ATOM 2065 C CA . ALA A 1 253 ? 4.703 4.810 -19.578 1.00 95.56 253 ALA A CA 1
ATOM 2066 C C . ALA A 1 253 ? 3.492 4.036 -20.131 1.00 95.56 253 ALA A C 1
ATOM 2068 O O . ALA A 1 253 ? 3.670 3.068 -20.870 1.00 95.56 253 ALA A O 1
ATOM 2069 N N . ASP A 1 254 ? 2.278 4.499 -19.828 1.00 94.75 254 ASP A N 1
ATOM 2070 C CA . ASP A 1 254 ? 1.026 3.922 -20.321 1.00 94.75 254 ASP A CA 1
ATOM 2071 C C . ASP A 1 254 ? 0.918 4.041 -21.853 1.00 94.75 254 ASP A C 1
ATOM 2073 O O . ASP A 1 254 ? 0.544 3.074 -22.518 1.00 94.75 254 ASP A O 1
ATOM 2077 N N . GLU A 1 255 ? 1.298 5.183 -22.434 1.00 93.88 255 GLU A N 1
ATOM 2078 C CA . GLU A 1 255 ? 1.362 5.389 -23.888 1.00 93.88 255 GLU A CA 1
ATOM 2079 C C . GLU A 1 255 ? 2.336 4.427 -24.574 1.00 93.88 255 GLU A C 1
ATOM 2081 O O . GLU A 1 255 ? 1.991 3.844 -25.599 1.00 93.88 255 GLU A O 1
ATOM 2086 N N . MET A 1 256 ? 3.531 4.212 -24.011 1.00 93.12 256 MET A N 1
ATOM 2087 C CA . MET A 1 256 ? 4.516 3.279 -24.577 1.00 93.12 256 MET A CA 1
ATOM 2088 C C . MET A 1 256 ? 3.999 1.839 -24.605 1.00 93.12 256 MET A C 1
ATOM 2090 O O . MET A 1 256 ? 4.256 1.111 -25.566 1.00 93.12 256 MET A O 1
ATOM 2094 N N . VAL A 1 257 ? 3.270 1.422 -23.568 1.00 90.25 257 VAL A N 1
ATOM 2095 C CA . VAL A 1 257 ? 2.673 0.081 -23.507 1.00 90.25 257 VAL A CA 1
ATOM 2096 C C . VAL A 1 257 ? 1.486 -0.031 -24.470 1.00 90.25 257 VAL A C 1
ATOM 2098 O O . VAL A 1 257 ? 1.390 -1.020 -25.194 1.00 90.25 257 VAL A O 1
ATOM 2101 N N . ARG A 1 258 ? 0.630 0.999 -24.569 1.00 87.06 258 ARG A N 1
ATOM 2102 C CA . ARG A 1 258 ? -0.485 1.034 -25.538 1.00 87.06 258 ARG A CA 1
ATOM 2103 C C . ARG A 1 258 ? -0.010 1.092 -26.991 1.00 87.06 258 ARG A C 1
ATOM 2105 O O . ARG A 1 258 ? -0.585 0.424 -27.838 1.00 87.06 258 ARG A O 1
ATOM 2112 N N . GLY A 1 259 ? 1.039 1.856 -27.291 1.00 69.38 259 GLY A N 1
ATOM 2113 C CA . GLY A 1 259 ? 1.583 2.005 -28.644 1.00 69.38 259 GLY A CA 1
ATOM 2114 C C . GLY A 1 259 ? 2.174 0.708 -29.202 1.00 69.38 259 GLY A C 1
ATOM 2115 O O . GLY A 1 259 ? 2.074 0.455 -30.398 1.00 69.38 259 GLY A O 1
ATOM 2116 N N . ARG A 1 260 ? 2.705 -0.166 -28.336 1.00 58.41 260 ARG A N 1
ATOM 2117 C CA . ARG A 1 260 ? 3.126 -1.527 -28.719 1.00 58.41 260 ARG A CA 1
ATOM 2118 C C . ARG A 1 260 ? 1.952 -2.448 -29.061 1.00 58.41 260 ARG A C 1
ATOM 2120 O O . ARG A 1 260 ? 2.152 -3.413 -29.788 1.00 58.41 260 ARG A O 1
ATOM 2127 N N . ALA A 1 261 ? 0.743 -2.143 -28.590 1.00 49.50 261 ALA A N 1
ATOM 2128 C CA . ALA A 1 261 ? -0.463 -2.894 -28.932 1.00 49.50 261 ALA A CA 1
ATOM 2129 C C . ALA A 1 261 ? -1.036 -2.533 -30.321 1.00 49.50 261 ALA A C 1
ATOM 2131 O O . ALA A 1 261 ? -1.955 -3.199 -30.777 1.00 49.50 261 ALA A O 1
ATOM 2132 N N . GLY A 1 262 ? -0.506 -1.504 -31.004 1.00 40.53 262 GLY A N 1
ATOM 2133 C CA . GLY A 1 262 ? -1.039 -0.984 -32.274 1.00 40.53 262 GLY A CA 1
ATOM 2134 C C . GLY A 1 262 ? -0.358 -1.474 -33.561 1.00 40.53 262 GLY A C 1
ATOM 2135 O O . GLY A 1 262 ? -0.729 -1.018 -34.638 1.00 40.53 262 GLY A O 1
ATOM 2136 N N . THR A 1 263 ? 0.639 -2.364 -33.492 1.00 37.78 263 THR A N 1
ATOM 2137 C CA . THR A 1 263 ? 1.410 -2.830 -34.670 1.00 37.78 263 THR A CA 1
ATOM 2138 C C . THR A 1 263 ? 1.394 -4.348 -34.876 1.00 37.78 263 THR A C 1
ATOM 2140 O O . THR A 1 263 ? 2.296 -4.875 -35.522 1.00 37.78 263 THR A O 1
ATOM 2143 N N . TYR A 1 264 ? 0.400 -5.072 -34.348 1.00 32.59 264 TYR A N 1
ATOM 2144 C CA . TYR A 1 264 ? 0.306 -6.529 -34.539 1.00 32.59 264 TYR A CA 1
ATOM 2145 C C . TYR A 1 264 ? -1.132 -7.076 -34.543 1.00 32.59 264 TYR A C 1
ATOM 2147 O O . TYR A 1 264 ? -1.405 -8.120 -33.960 1.00 32.59 264 TYR A O 1
ATOM 2155 N N . ASP A 1 265 ? -2.059 -6.427 -35.249 1.00 30.92 265 ASP A N 1
ATOM 2156 C CA . ASP A 1 265 ? -3.332 -7.076 -35.592 1.00 30.92 265 ASP A CA 1
ATOM 2157 C C . ASP A 1 265 ? -3.133 -7.991 -36.807 1.00 30.92 265 ASP A C 1
ATOM 2159 O O . ASP A 1 265 ? -3.415 -7.629 -37.947 1.00 30.92 265 ASP A O 1
ATOM 2163 N N . LEU A 1 266 ? -2.573 -9.174 -36.526 1.00 37.59 266 LEU A N 1
ATOM 2164 C CA . LEU A 1 266 ? -2.898 -10.452 -37.180 1.00 37.59 266 LEU A CA 1
ATOM 2165 C C . LEU A 1 266 ? -2.442 -11.690 -36.371 1.00 37.59 266 LEU A C 1
ATOM 2167 O O . LEU A 1 266 ? -2.669 -12.806 -36.824 1.00 37.59 266 LEU A O 1
ATOM 2171 N N . VAL A 1 267 ? -1.893 -11.537 -35.154 1.00 34.34 267 VAL A N 1
ATOM 2172 C CA . VAL A 1 267 ? -1.749 -12.644 -34.181 1.00 34.34 267 VAL A CA 1
ATOM 2173 C C . VAL A 1 267 ? -1.916 -12.110 -32.750 1.00 34.34 267 VAL A C 1
ATOM 2175 O O . VAL A 1 267 ? -0.970 -12.047 -31.973 1.00 34.34 267 VAL A O 1
ATOM 2178 N N . THR A 1 268 ? -3.123 -11.679 -32.389 1.00 34.53 268 THR A N 1
ATOM 2179 C CA . THR A 1 268 ? -3.454 -11.246 -31.020 1.00 34.53 268 THR A CA 1
ATOM 2180 C C . THR A 1 268 ? -4.800 -11.816 -30.589 1.00 34.53 268 THR A C 1
ATOM 2182 O O . THR A 1 268 ? -5.835 -11.156 -30.568 1.00 34.53 268 THR A O 1
ATOM 2185 N N . SER A 1 269 ? -4.764 -13.075 -30.159 1.00 38.97 269 SER A N 1
ATOM 2186 C CA . SER A 1 269 ? -5.711 -13.610 -29.181 1.00 38.97 269 SER A CA 1
ATOM 2187 C C . SER A 1 269 ? -4.928 -14.302 -28.058 1.00 38.97 269 SER A C 1
ATOM 2189 O O . SER A 1 269 ? -4.368 -15.368 -28.287 1.00 38.97 269 SER A O 1
ATOM 2191 N N . GLY A 1 270 ? -4.900 -13.666 -26.876 1.00 30.16 270 GLY A N 1
ATOM 2192 C CA . GLY A 1 270 ? -4.258 -14.097 -25.612 1.00 30.16 270 GLY A CA 1
ATOM 2193 C C . GLY A 1 270 ? -3.342 -12.984 -25.074 1.00 30.16 270 GLY A C 1
ATOM 2194 O O . GLY A 1 270 ? -2.303 -12.736 -25.666 1.00 30.16 270 GLY A O 1
ATOM 2195 N N . ARG A 1 271 ? -3.705 -12.083 -24.144 1.00 42.31 271 ARG A N 1
ATOM 2196 C CA . ARG A 1 271 ? -4.168 -12.218 -22.741 1.00 42.31 271 ARG A CA 1
ATOM 2197 C C . ARG A 1 271 ? -3.283 -13.146 -21.892 1.00 42.31 271 ARG A C 1
ATOM 2199 O O . ARG A 1 271 ? -3.238 -14.328 -22.178 1.00 42.31 271 ARG A O 1
ATOM 2206 N N . ASP A 1 272 ? -2.688 -12.549 -20.850 1.00 37.19 272 ASP A N 1
ATOM 2207 C CA . ASP A 1 272 ? -2.031 -13.135 -19.667 1.00 37.19 272 ASP A CA 1
ATOM 2208 C C . ASP A 1 272 ? -0.746 -13.969 -19.889 1.00 37.19 272 ASP A C 1
ATOM 2210 O O . ASP A 1 272 ? -0.748 -15.028 -20.494 1.00 37.19 272 ASP A O 1
ATOM 2214 N N . GLN A 1 273 ? 0.389 -13.527 -19.327 1.00 42.00 273 GLN A N 1
ATOM 2215 C CA . GLN A 1 273 ? 1.623 -14.336 -19.258 1.00 42.00 273 GLN A CA 1
ATOM 2216 C C . GLN A 1 273 ? 2.082 -14.590 -17.818 1.00 42.00 273 GLN A C 1
ATOM 2218 O O . GLN A 1 273 ? 3.263 -14.526 -17.500 1.00 42.00 273 GLN A O 1
ATOM 2223 N N . ASP A 1 274 ? 1.115 -14.948 -16.976 1.00 39.16 274 ASP A N 1
ATOM 2224 C CA . ASP A 1 274 ? 1.316 -15.944 -15.912 1.00 39.16 274 ASP A CA 1
ATOM 2225 C C . ASP A 1 274 ? 0.185 -17.007 -15.932 1.00 39.16 274 ASP A C 1
ATOM 2227 O O . ASP A 1 274 ? 0.020 -17.784 -14.998 1.00 39.16 274 ASP A O 1
ATOM 2231 N N . SER A 1 275 ? -0.615 -17.060 -17.013 1.00 44.16 275 SER A N 1
ATOM 2232 C CA . SER A 1 275 ? -1.716 -18.025 -17.198 1.00 44.16 275 SER A CA 1
ATOM 2233 C C . SER A 1 275 ? -1.399 -19.180 -18.153 1.00 44.16 275 SER A C 1
ATOM 2235 O O . SER A 1 275 ? -2.241 -20.052 -18.341 1.00 44.16 275 SER A O 1
ATOM 2237 N N . ASP A 1 276 ? -0.217 -19.192 -18.770 1.00 55.59 276 ASP A N 1
ATOM 2238 C CA . ASP A 1 276 ? 0.143 -20.153 -19.826 1.00 55.59 276 ASP A CA 1
ATOM 2239 C C . ASP A 1 276 ? 1.099 -21.258 -19.365 1.00 55.59 276 ASP A C 1
ATOM 2241 O O . ASP A 1 276 ? 1.488 -22.101 -20.172 1.00 55.59 276 ASP A O 1
ATOM 2245 N N . ILE A 1 277 ? 1.511 -21.262 -18.094 1.00 57.81 277 ILE A N 1
ATOM 2246 C CA . ILE A 1 277 ? 2.172 -22.431 -17.511 1.00 57.81 277 ILE A CA 1
ATOM 2247 C C . ILE A 1 277 ? 1.049 -23.419 -17.189 1.00 57.81 277 ILE A C 1
ATOM 2249 O O . ILE A 1 277 ? 0.242 -23.137 -16.297 1.00 57.81 277 ILE A O 1
ATOM 2253 N N . PRO A 1 278 ? 0.943 -24.561 -17.895 1.00 82.62 278 PRO A N 1
ATOM 2254 C CA . PRO A 1 278 ? -0.098 -25.531 -17.615 1.00 82.62 278 PRO A CA 1
ATOM 2255 C C . PRO A 1 278 ? -0.067 -25.927 -16.139 1.00 82.62 278 PRO A C 1
ATOM 2257 O O . PRO A 1 278 ? 0.993 -26.240 -15.600 1.00 82.62 278 PRO A O 1
ATOM 2260 N N . THR A 1 279 ? -1.219 -25.921 -15.466 1.00 77.12 279 THR A N 1
ATOM 2261 C CA . THR A 1 279 ? -1.303 -26.110 -14.006 1.00 77.12 279 THR A CA 1
ATOM 2262 C C . THR A 1 279 ? -0.620 -27.389 -13.516 1.00 77.12 279 THR A C 1
ATOM 2264 O O . THR A 1 279 ? -0.131 -27.437 -12.391 1.00 77.12 279 THR A O 1
ATOM 2267 N N . GLN A 1 280 ? -0.538 -28.411 -14.374 1.00 87.50 280 GLN A N 1
ATOM 2268 C CA . GLN A 1 280 ? 0.177 -29.660 -14.113 1.00 87.50 280 GLN A CA 1
ATOM 2269 C C . GLN A 1 280 ? 1.696 -29.496 -13.925 1.00 87.50 280 GLN A C 1
ATOM 2271 O O . GLN A 1 280 ? 2.341 -30.433 -13.463 1.00 87.50 280 GLN A O 1
ATOM 2276 N N . PHE A 1 281 ? 2.277 -28.347 -14.278 1.00 89.62 281 PHE A N 1
ATOM 2277 C CA . PHE A 1 281 ? 3.704 -28.062 -14.113 1.00 89.62 281 PHE A CA 1
ATOM 2278 C C . PHE A 1 281 ? 4.035 -27.548 -12.710 1.00 89.62 281 PHE A C 1
ATOM 2280 O O . PHE A 1 281 ? 5.190 -27.620 -12.299 1.00 89.62 281 PHE A O 1
ATOM 2287 N N . TYR A 1 282 ? 3.046 -27.071 -11.950 1.00 83.00 282 TYR A N 1
ATOM 2288 C CA . TYR A 1 282 ? 3.269 -26.539 -10.608 1.00 83.00 282 TYR A CA 1
ATOM 2289 C C . TYR A 1 282 ? 3.320 -27.635 -9.549 1.00 83.00 282 TYR A C 1
ATOM 2291 O O . TYR A 1 282 ? 2.449 -28.502 -9.478 1.00 83.00 282 TYR A O 1
ATOM 2299 N N . CYS A 1 283 ? 4.302 -27.535 -8.658 1.00 86.94 283 CYS A N 1
ATOM 2300 C CA . CYS A 1 283 ? 4.398 -28.359 -7.467 1.00 86.94 283 CYS A CA 1
ATOM 2301 C C . CYS A 1 283 ? 3.274 -27.990 -6.483 1.00 86.94 283 CYS A C 1
ATOM 2303 O O . CYS A 1 283 ? 3.217 -26.851 -6.009 1.00 86.94 283 CYS A O 1
ATOM 2305 N N . PRO A 1 284 ? 2.428 -28.944 -6.066 1.00 86.06 284 PRO A N 1
ATOM 2306 C CA . PRO A 1 284 ? 1.435 -28.729 -5.022 1.00 86.06 284 PRO A CA 1
ATOM 2307 C C . PRO A 1 284 ? 1.936 -28.167 -3.692 1.00 86.06 284 PRO A C 1
ATOM 2309 O O . PRO A 1 284 ? 1.176 -27.466 -3.026 1.00 86.06 284 PRO A O 1
ATOM 2312 N N . ILE A 1 285 ? 3.168 -28.496 -3.297 1.00 83.25 285 ILE A N 1
ATOM 2313 C CA . ILE A 1 285 ? 3.751 -28.112 -2.004 1.00 83.25 285 ILE A CA 1
ATOM 2314 C C . ILE A 1 285 ? 4.337 -26.701 -2.097 1.00 83.25 285 ILE A C 1
ATOM 2316 O O . ILE A 1 285 ? 4.016 -25.847 -1.279 1.00 83.25 285 ILE A O 1
ATOM 2320 N N . TYR A 1 286 ? 5.170 -26.452 -3.110 1.00 71.56 286 TYR A N 1
ATOM 2321 C CA . TYR A 1 286 ? 5.921 -25.200 -3.240 1.00 71.56 286 TYR A CA 1
ATOM 2322 C C . TYR A 1 286 ? 5.198 -24.113 -4.029 1.00 71.56 286 TYR A C 1
ATOM 2324 O O . TYR A 1 286 ? 5.545 -22.946 -3.901 1.00 71.56 286 TYR A O 1
ATOM 2332 N N . LYS A 1 287 ? 4.170 -24.477 -4.805 1.00 79.06 287 LYS A N 1
ATOM 2333 C CA . LYS A 1 287 ? 3.437 -23.568 -5.702 1.00 79.06 287 LYS A CA 1
ATOM 2334 C C . LYS A 1 287 ? 4.339 -22.874 -6.737 1.00 79.06 287 LYS A C 1
ATOM 2336 O O . LYS A 1 287 ? 4.010 -21.804 -7.230 1.00 79.06 287 LYS A O 1
ATOM 2341 N N . GLU A 1 288 ? 5.435 -23.532 -7.101 1.00 72.00 288 GLU A N 1
ATOM 2342 C CA . GLU A 1 288 ? 6.399 -23.144 -8.138 1.00 72.00 288 GLU A CA 1
ATOM 2343 C C . GLU A 1 288 ? 6.469 -24.243 -9.213 1.00 72.00 288 GLU A C 1
ATOM 2345 O O . GLU A 1 288 ? 6.024 -25.369 -8.966 1.00 72.00 288 GLU A O 1
ATOM 2350 N N . VAL A 1 289 ? 6.995 -23.940 -10.404 1.00 79.69 289 VAL A N 1
ATOM 2351 C CA . VAL A 1 289 ? 7.171 -24.932 -11.483 1.00 79.69 289 VAL A CA 1
ATOM 2352 C C . VAL A 1 289 ? 8.166 -26.013 -11.056 1.00 79.69 289 VAL A C 1
ATOM 2354 O O . VAL A 1 289 ? 9.232 -25.706 -10.529 1.00 79.69 289 VAL A O 1
ATOM 2357 N N . MET A 1 290 ? 7.808 -27.280 -11.269 1.00 88.94 290 MET A N 1
ATOM 2358 C CA . MET A 1 290 ? 8.639 -28.428 -10.907 1.00 88.94 290 MET A CA 1
ATOM 2359 C C . MET A 1 290 ? 9.885 -28.510 -11.792 1.00 88.94 290 MET A C 1
ATOM 2361 O O . MET A 1 290 ? 9.790 -28.544 -13.016 1.00 88.94 290 MET A O 1
ATOM 2365 N N . MET A 1 291 ? 11.044 -28.628 -11.158 1.00 86.94 291 MET A N 1
ATOM 2366 C CA . MET A 1 291 ? 12.332 -28.873 -11.804 1.00 86.94 291 MET A CA 1
ATOM 2367 C C . MET A 1 291 ? 12.680 -30.369 -11.799 1.00 86.94 291 MET A C 1
ATOM 2369 O O . MET A 1 291 ? 13.310 -30.864 -12.738 1.00 86.94 291 MET A O 1
ATOM 2373 N N . ASP A 1 292 ? 12.255 -31.113 -10.770 1.00 90.12 292 ASP A N 1
ATOM 2374 C CA . ASP A 1 292 ? 12.453 -32.565 -10.676 1.00 90.12 292 ASP A CA 1
ATOM 2375 C C . ASP A 1 292 ? 11.162 -33.305 -10.256 1.00 90.12 292 ASP A C 1
ATOM 2377 O O . ASP A 1 292 ? 11.058 -33.833 -9.145 1.00 90.12 292 ASP A O 1
ATOM 2381 N N . PRO A 1 293 ? 10.139 -33.371 -11.134 1.00 96.19 293 PRO A N 1
ATOM 2382 C CA . PRO A 1 293 ? 8.824 -33.895 -10.772 1.00 96.19 293 PRO A CA 1
ATOM 2383 C C . PRO A 1 293 ? 8.850 -35.397 -10.435 1.00 96.19 293 PRO A C 1
ATOM 2385 O O . PRO A 1 293 ? 9.333 -36.218 -11.217 1.00 96.19 293 PRO A O 1
ATOM 2388 N N . HIS A 1 294 ? 8.269 -35.771 -9.293 1.00 97.25 294 HIS A N 1
ATOM 2389 C CA . HIS A 1 294 ? 8.109 -37.147 -8.807 1.00 97.25 294 HIS A CA 1
ATOM 2390 C C . HIS A 1 294 ? 6.654 -37.443 -8.437 1.00 97.25 294 HIS A C 1
ATOM 2392 O O . HIS A 1 294 ? 6.001 -36.649 -7.765 1.00 97.25 294 HIS A O 1
ATOM 2398 N N . VAL A 1 295 ? 6.158 -38.609 -8.851 1.00 96.50 295 VAL A N 1
ATOM 2399 C CA . VAL A 1 295 ? 4.804 -39.092 -8.558 1.00 96.50 295 VAL A CA 1
ATOM 2400 C C . VAL A 1 295 ? 4.785 -39.831 -7.221 1.00 96.50 295 VAL A C 1
ATOM 2402 O O . VAL A 1 295 ? 5.599 -40.738 -7.011 1.00 96.50 295 VAL A O 1
ATOM 2405 N N . ALA A 1 296 ? 3.848 -39.473 -6.340 1.00 95.25 296 ALA A N 1
ATOM 2406 C CA . ALA A 1 296 ? 3.559 -40.228 -5.118 1.00 95.25 296 ALA A CA 1
ATOM 2407 C C . ALA A 1 296 ? 2.399 -41.225 -5.325 1.00 95.25 296 ALA A C 1
ATOM 2409 O O . ALA A 1 296 ? 1.752 -41.252 -6.370 1.00 95.25 296 ALA A O 1
ATOM 2410 N N . ALA A 1 297 ? 2.117 -42.072 -4.328 1.00 92.50 297 ALA A N 1
ATOM 2411 C CA . ALA A 1 297 ? 1.103 -43.134 -4.431 1.00 92.50 297 ALA A CA 1
ATOM 2412 C C . ALA A 1 297 ? -0.346 -42.640 -4.639 1.00 92.50 297 ALA A C 1
ATOM 2414 O O . ALA A 1 297 ? -1.228 -43.444 -4.928 1.00 92.50 297 ALA A O 1
ATOM 2415 N N . ASP A 1 298 ? -0.592 -41.341 -4.476 1.00 90.06 298 ASP A N 1
ATOM 2416 C CA . ASP A 1 298 ? -1.861 -40.668 -4.768 1.00 90.06 298 ASP A CA 1
ATOM 2417 C C . ASP A 1 298 ? -2.012 -40.263 -6.247 1.00 90.06 298 ASP A C 1
ATOM 2419 O O . ASP A 1 298 ? -3.067 -39.769 -6.639 1.00 90.06 298 ASP A O 1
ATOM 2423 N N . GLY A 1 299 ? -0.977 -40.470 -7.069 1.00 90.69 299 GLY A N 1
ATOM 2424 C CA . GLY A 1 299 ? -0.970 -40.148 -8.496 1.00 90.69 299 GLY A CA 1
ATOM 2425 C C . GLY A 1 299 ? -0.628 -38.692 -8.821 1.00 90.69 299 GLY A C 1
ATOM 2426 O O . GLY A 1 299 ? -0.565 -38.341 -10.000 1.00 90.69 299 GLY A O 1
ATOM 2427 N N . PHE A 1 300 ? -0.368 -37.846 -7.820 1.00 94.12 300 PHE A N 1
ATOM 2428 C CA . PHE A 1 300 ? 0.048 -36.461 -8.043 1.00 94.12 300 PHE A CA 1
ATOM 2429 C C . PHE A 1 300 ? 1.565 -36.352 -8.180 1.00 94.12 300 PHE A C 1
ATOM 2431 O O . PHE A 1 300 ? 2.321 -37.117 -7.579 1.00 94.12 300 PHE A O 1
ATOM 2438 N N . SER A 1 301 ? 2.004 -35.380 -8.983 1.00 95.69 301 SER A N 1
ATOM 2439 C CA . SER A 1 301 ? 3.419 -35.047 -9.146 1.00 95.69 301 SER A CA 1
ATOM 2440 C C . SER A 1 301 ? 3.804 -33.896 -8.223 1.00 95.69 301 SER A C 1
ATOM 2442 O O . SER A 1 301 ? 3.054 -32.931 -8.081 1.00 95.69 301 SER A O 1
ATOM 2444 N N . TYR A 1 302 ? 4.978 -34.004 -7.617 1.00 95.00 302 TYR A N 1
ATOM 2445 C CA . TYR A 1 302 ? 5.539 -33.035 -6.684 1.00 95.00 302 TYR A CA 1
ATOM 2446 C C . TYR A 1 302 ? 7.000 -32.764 -7.034 1.00 95.00 302 TYR A C 1
ATOM 2448 O O . TYR A 1 302 ? 7.664 -33.616 -7.618 1.00 95.00 302 TYR A O 1
ATOM 2456 N N . GLU A 1 303 ? 7.526 -31.615 -6.619 1.00 96.88 303 GLU A N 1
ATOM 2457 C CA . GLU A 1 303 ? 8.973 -31.397 -6.607 1.00 96.88 303 GLU A CA 1
ATOM 2458 C C . GLU A 1 303 ? 9.630 -32.405 -5.658 1.00 96.88 303 GLU A C 1
ATOM 2460 O O . GLU A 1 303 ? 9.175 -32.556 -4.515 1.00 96.88 303 GLU A O 1
ATOM 2465 N N . ARG A 1 304 ? 10.681 -33.089 -6.125 1.00 95.50 304 ARG A N 1
ATOM 2466 C CA . ARG A 1 304 ? 11.311 -34.212 -5.421 1.00 95.50 304 ARG A CA 1
ATOM 2467 C C . ARG A 1 304 ? 11.675 -33.856 -3.987 1.00 95.50 304 ARG A C 1
ATOM 2469 O O . ARG A 1 304 ? 11.281 -34.560 -3.059 1.00 95.50 304 ARG A O 1
ATOM 2476 N N . GLU A 1 305 ? 12.389 -32.746 -3.817 1.00 92.75 305 GLU A N 1
ATOM 2477 C CA . GLU A 1 305 ? 12.858 -32.288 -2.507 1.00 92.75 305 GLU A CA 1
ATOM 2478 C C . GLU A 1 305 ? 11.684 -32.051 -1.545 1.00 92.75 305 GLU A C 1
ATOM 2480 O O . GLU A 1 305 ? 11.742 -32.420 -0.370 1.00 92.75 305 GLU A O 1
ATOM 2485 N N . GLY A 1 306 ? 10.578 -31.504 -2.058 1.00 93.06 306 GLY A N 1
ATOM 2486 C CA . GLY A 1 306 ? 9.393 -31.196 -1.264 1.00 93.06 306 GLY A CA 1
ATOM 2487 C C . GLY A 1 306 ? 8.697 -32.431 -0.734 1.00 93.06 306 GLY A C 1
ATOM 2488 O O . GLY A 1 306 ? 8.395 -32.503 0.460 1.00 93.06 306 GLY A O 1
ATOM 2489 N N . ILE A 1 307 ? 8.466 -33.415 -1.600 1.00 95.00 307 ILE A N 1
ATOM 2490 C CA . ILE A 1 307 ? 7.770 -34.636 -1.195 1.00 95.00 307 ILE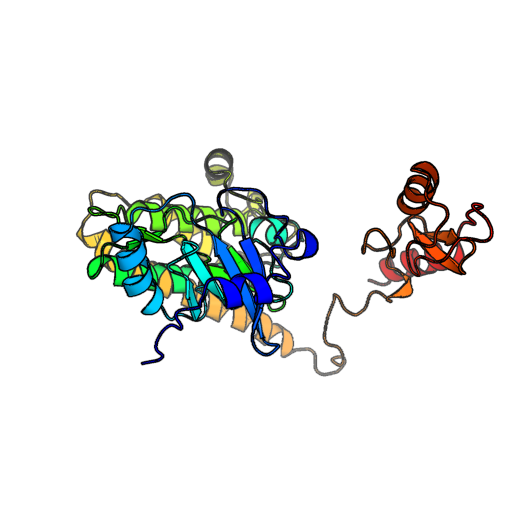 A CA 1
ATOM 2491 C C . ILE A 1 307 ? 8.668 -35.568 -0.369 1.00 95.00 307 ILE A C 1
ATOM 2493 O O . ILE A 1 307 ? 8.186 -36.187 0.580 1.00 95.00 307 ILE A O 1
ATOM 2497 N N . GLU A 1 308 ? 9.977 -35.621 -0.637 1.00 94.31 308 GLU A N 1
ATOM 2498 C CA . GLU A 1 308 ? 10.925 -36.363 0.205 1.00 94.31 308 GLU A CA 1
ATOM 2499 C C . GLU A 1 308 ? 10.969 -35.776 1.619 1.00 94.31 308 GLU A C 1
ATOM 2501 O O . GLU A 1 308 ? 10.835 -36.515 2.598 1.00 94.31 308 GLU A O 1
ATOM 2506 N N . LYS A 1 309 ? 11.070 -34.445 1.739 1.00 93.88 309 LYS A N 1
ATOM 2507 C CA . LYS A 1 309 ? 11.061 -33.759 3.035 1.00 93.88 309 LYS A CA 1
ATOM 2508 C C . LYS A 1 309 ? 9.751 -33.984 3.788 1.00 93.88 309 LYS A C 1
ATOM 2510 O O . LYS A 1 309 ? 9.792 -34.280 4.979 1.00 93.88 309 LYS A O 1
ATOM 2515 N N . TRP A 1 310 ? 8.611 -33.904 3.101 1.00 92.12 310 TRP A N 1
ATOM 2516 C CA . TRP A 1 310 ? 7.292 -34.173 3.683 1.00 92.12 310 TRP A CA 1
ATOM 2517 C C . TRP A 1 310 ? 7.196 -35.579 4.299 1.00 92.12 310 TRP A C 1
ATOM 2519 O O . TRP A 1 310 ? 6.721 -35.742 5.423 1.00 92.12 310 TRP A O 1
ATOM 2529 N N . LEU A 1 311 ? 7.699 -36.601 3.602 1.00 92.38 311 LEU A N 1
ATOM 2530 C CA . LEU A 1 311 ? 7.695 -37.980 4.102 1.00 92.38 311 LEU A CA 1
ATOM 2531 C C . LEU A 1 311 ? 8.718 -38.204 5.229 1.00 92.38 311 LEU A C 1
ATOM 2533 O O . LEU A 1 311 ? 8.463 -38.994 6.144 1.00 92.38 311 LEU A O 1
ATOM 2537 N N . GLN A 1 312 ? 9.860 -37.510 5.183 1.00 90.56 312 GLN A N 1
ATOM 2538 C CA . GLN A 1 312 ? 10.911 -37.580 6.205 1.00 90.56 312 GLN A CA 1
ATOM 2539 C C . GLN A 1 312 ? 10.507 -36.921 7.528 1.00 90.56 312 GLN A C 1
ATOM 2541 O O . GLN A 1 312 ? 10.912 -37.403 8.585 1.00 90.56 312 GLN A O 1
ATOM 2546 N N . THR A 1 313 ? 9.672 -35.875 7.510 1.00 86.75 313 THR A N 1
ATOM 2547 C CA . THR A 1 313 ? 9.158 -35.233 8.737 1.00 86.75 313 THR A CA 1
ATOM 2548 C C . THR A 1 313 ? 8.071 -36.048 9.446 1.00 86.75 313 THR A C 1
ATOM 2550 O O . THR A 1 313 ? 7.470 -35.576 10.408 1.00 86.75 313 THR A O 1
ATOM 2553 N N . GLY A 1 314 ? 7.831 -37.287 9.007 1.00 83.56 314 GLY A N 1
ATOM 2554 C CA . GLY A 1 314 ? 6.933 -38.236 9.661 1.00 83.56 314 GLY A CA 1
ATOM 2555 C C . GLY A 1 314 ? 5.514 -38.258 9.100 1.00 83.56 314 GLY A C 1
ATOM 2556 O O . GLY A 1 314 ? 4.722 -39.089 9.543 1.00 83.56 314 GLY A O 1
ATOM 2557 N N . HIS A 1 315 ? 5.186 -37.424 8.107 1.00 87.44 315 HIS A N 1
ATOM 2558 C CA . HIS A 1 315 ? 3.883 -37.497 7.449 1.00 87.44 315 HIS A CA 1
ATOM 2559 C C . HIS A 1 315 ? 3.768 -38.770 6.595 1.00 87.44 315 HIS A C 1
ATOM 2561 O O . HIS A 1 315 ? 4.720 -39.231 5.957 1.00 87.44 315 HIS A O 1
ATOM 2567 N N . ASP A 1 316 ? 2.578 -39.366 6.590 1.00 90.50 316 ASP A N 1
ATOM 2568 C CA . ASP A 1 316 ? 2.198 -40.482 5.720 1.00 90.50 316 ASP A CA 1
ATOM 2569 C C . ASP A 1 316 ? 0.951 -40.161 4.876 1.00 90.50 316 ASP A C 1
ATOM 2571 O O . ASP A 1 316 ? 0.310 -41.065 4.345 1.00 90.50 316 ASP A O 1
ATOM 2575 N N . THR A 1 317 ? 0.623 -38.874 4.723 1.00 90.50 317 THR A N 1
ATOM 2576 C CA . THR A 1 317 ? -0.535 -38.366 3.973 1.00 90.50 317 THR A CA 1
ATOM 2577 C C . THR A 1 317 ? -0.134 -37.638 2.689 1.00 90.50 317 THR A C 1
ATOM 2579 O O . THR A 1 317 ? 0.990 -37.164 2.544 1.00 90.50 317 THR A O 1
ATOM 2582 N N . SER A 1 318 ? -1.060 -37.558 1.737 1.00 90.88 318 SER A N 1
ATOM 2583 C CA . SER A 1 318 ? -0.958 -36.813 0.484 1.00 90.88 318 SER A CA 1
ATOM 2584 C C . SER A 1 318 ? -0.941 -35.309 0.773 1.00 90.88 318 SER A C 1
ATOM 2586 O O . SER A 1 318 ? -1.899 -34.809 1.367 1.00 90.88 318 SER A O 1
ATOM 2588 N N . PRO A 1 319 ? 0.073 -34.553 0.316 1.00 87.69 319 PRO A N 1
ATOM 2589 C CA . PRO A 1 319 ? 0.078 -33.095 0.446 1.00 87.69 319 PRO A CA 1
ATOM 2590 C C . PRO A 1 319 ? -1.061 -32.393 -0.312 1.00 87.69 319 PRO A C 1
ATOM 2592 O O . PRO A 1 319 ? -1.388 -31.253 0.004 1.00 87.69 319 PRO A O 1
ATOM 2595 N N . MET A 1 320 ? -1.659 -33.050 -1.313 1.00 82.62 320 MET A N 1
ATOM 2596 C CA . MET A 1 320 ? -2.772 -32.504 -2.101 1.00 82.62 320 MET A CA 1
ATOM 2597 C C . MET A 1 320 ? -4.144 -32.767 -1.488 1.00 82.62 320 MET A C 1
ATOM 2599 O O . MET A 1 320 ? -5.003 -31.889 -1.499 1.00 82.62 320 MET A O 1
ATOM 2603 N N . THR A 1 321 ? -4.370 -33.981 -0.987 1.00 86.69 321 THR A N 1
ATOM 2604 C CA . THR A 1 321 ? -5.709 -34.429 -0.560 1.00 86.69 321 THR A CA 1
ATOM 2605 C C . THR A 1 321 ? -5.829 -34.632 0.944 1.00 86.69 321 THR A C 1
ATOM 2607 O O . THR A 1 321 ? -6.931 -34.818 1.454 1.00 86.69 321 THR A O 1
ATOM 2610 N N . ASN A 1 322 ? -4.705 -34.612 1.663 1.00 85.81 322 ASN A N 1
ATOM 2611 C CA . ASN A 1 322 ? -4.598 -34.951 3.080 1.00 85.81 322 ASN A CA 1
ATOM 2612 C C . ASN A 1 322 ? -5.069 -36.382 3.432 1.00 85.81 322 ASN A C 1
ATOM 2614 O O . ASN A 1 322 ? -5.296 -36.697 4.598 1.00 85.81 322 ASN A O 1
ATOM 2618 N N . LEU A 1 323 ? -5.198 -37.268 2.437 1.00 88.31 323 LEU A N 1
ATOM 2619 C CA . LEU A 1 323 ? -5.508 -38.689 2.623 1.00 88.31 323 LEU A CA 1
ATOM 2620 C C . LEU A 1 323 ? -4.230 -39.510 2.808 1.00 88.31 323 LEU A C 1
ATOM 2622 O O . LEU A 1 323 ? -3.188 -39.168 2.258 1.00 88.31 323 LEU A O 1
ATOM 2626 N N . LYS A 1 324 ? -4.292 -40.612 3.558 1.00 91.50 324 LYS A N 1
ATOM 2627 C CA . LYS A 1 324 ? -3.136 -41.492 3.789 1.00 91.50 324 LYS A CA 1
ATOM 2628 C C . LYS A 1 324 ? -2.622 -42.101 2.476 1.00 91.50 324 LYS A C 1
ATOM 2630 O O . LYS A 1 324 ? -3.404 -42.612 1.679 1.00 91.50 324 LYS A O 1
ATOM 2635 N N . LEU A 1 325 ? -1.308 -42.061 2.265 1.00 90.88 325 LEU A N 1
ATOM 2636 C CA . LEU A 1 325 ? -0.651 -42.642 1.096 1.00 90.88 325 LEU A CA 1
ATOM 2637 C C . LEU A 1 325 ? -0.510 -44.158 1.264 1.00 90.88 325 LEU A C 1
ATOM 2639 O O . LEU A 1 325 ? -0.008 -44.641 2.279 1.00 90.88 325 LEU A O 1
ATOM 2643 N N . ASN A 1 326 ? -0.888 -44.912 0.231 1.00 87.44 326 ASN A N 1
ATOM 2644 C CA . ASN A 1 326 ? -0.767 -46.376 0.220 1.00 87.44 326 ASN A CA 1
ATOM 2645 C C . ASN A 1 326 ? 0.692 -46.860 0.141 1.00 87.44 326 ASN A C 1
ATOM 2647 O O . ASN A 1 326 ? 0.986 -48.010 0.456 1.00 87.44 326 ASN A O 1
ATOM 2651 N N . SER A 1 327 ? 1.611 -45.993 -0.287 1.00 91.38 327 SER A N 1
ATOM 2652 C CA . SER A 1 327 ? 3.048 -46.252 -0.339 1.00 91.38 327 SER A CA 1
ATOM 2653 C C . SER A 1 327 ? 3.825 -44.941 -0.219 1.00 91.38 327 SER A C 1
ATOM 2655 O O . SER A 1 327 ? 3.360 -43.895 -0.669 1.00 91.38 327 SER A O 1
ATOM 2657 N N . LYS A 1 328 ? 5.023 -45.006 0.371 1.00 90.75 328 LYS A N 1
ATOM 2658 C CA . LYS A 1 328 ? 5.969 -43.879 0.468 1.00 90.75 328 LYS A CA 1
ATOM 2659 C C . LYS A 1 328 ? 7.006 -43.868 -0.664 1.00 90.75 328 LYS A C 1
ATOM 2661 O O . LYS A 1 328 ? 7.912 -43.044 -0.653 1.00 90.75 328 LYS A O 1
ATOM 2666 N N . ILE A 1 329 ? 6.908 -44.804 -1.610 1.00 92.38 329 ILE A N 1
ATOM 2667 C CA . ILE A 1 329 ? 7.809 -44.875 -2.764 1.00 92.38 329 ILE A CA 1
ATOM 2668 C C . ILE A 1 329 ? 7.453 -43.750 -3.739 1.00 92.38 329 ILE A C 1
ATOM 2670 O O . ILE A 1 329 ? 6.293 -43.603 -4.123 1.00 92.38 329 ILE A O 1
ATOM 2674 N N . LEU A 1 330 ? 8.464 -42.989 -4.154 1.00 95.94 330 LEU A N 1
ATOM 2675 C CA . LEU A 1 330 ? 8.349 -41.918 -5.139 1.00 95.94 330 LEU A CA 1
ATOM 2676 C C . LEU A 1 330 ? 8.912 -42.386 -6.477 1.00 95.94 330 LEU A C 1
ATOM 2678 O O . LEU A 1 330 ? 10.003 -42.954 -6.532 1.00 95.94 330 LEU A O 1
ATOM 2682 N N . THR A 1 331 ? 8.176 -42.137 -7.557 1.00 95.88 331 THR A N 1
ATOM 2683 C CA . THR A 1 331 ? 8.594 -42.523 -8.912 1.00 95.88 331 THR A CA 1
ATOM 2684 C C . THR A 1 331 ? 8.901 -41.272 -9.739 1.00 95.88 331 THR A C 1
ATOM 2686 O O . THR A 1 331 ? 8.028 -40.412 -9.840 1.00 95.88 331 THR A O 1
ATOM 2689 N N . PRO A 1 332 ? 10.087 -41.134 -10.361 1.00 96.25 332 PRO A N 1
ATOM 2690 C CA . PRO A 1 332 ? 10.397 -39.972 -11.197 1.00 96.25 332 PRO A CA 1
ATOM 2691 C C . PRO A 1 332 ? 9.420 -39.824 -12.374 1.00 96.25 332 PRO A C 1
ATOM 2693 O O . PRO A 1 332 ? 9.251 -40.757 -13.164 1.00 96.25 332 PRO A O 1
ATOM 2696 N N . ASN A 1 333 ? 8.824 -38.641 -12.547 1.00 96.38 333 ASN A N 1
ATOM 2697 C CA . ASN A 1 333 ? 7.932 -38.331 -13.666 1.00 96.38 333 ASN A CA 1
ATOM 2698 C C . ASN A 1 333 ? 8.718 -37.732 -14.841 1.00 96.38 333 ASN A C 1
ATOM 2700 O O . ASN A 1 333 ? 8.676 -36.530 -15.112 1.00 96.38 333 ASN A O 1
ATOM 2704 N N . ARG A 1 334 ? 9.462 -38.584 -15.552 1.00 93.44 334 ARG A N 1
ATOM 2705 C CA . ARG A 1 334 ? 10.317 -38.150 -16.672 1.00 93.44 334 ARG A CA 1
ATOM 2706 C C . ARG A 1 334 ? 9.526 -37.471 -17.793 1.00 93.44 334 ARG A C 1
ATOM 2708 O O . ARG A 1 334 ? 10.030 -36.532 -18.393 1.00 93.44 334 ARG A O 1
ATOM 2715 N N . THR A 1 335 ? 8.292 -37.909 -18.042 1.00 91.94 335 THR A N 1
ATOM 2716 C CA . THR A 1 335 ? 7.413 -37.321 -19.062 1.00 91.94 335 THR A CA 1
ATOM 2717 C C . THR A 1 335 ? 7.063 -35.877 -18.727 1.00 91.94 335 THR A C 1
ATOM 2719 O O . THR A 1 335 ? 7.222 -35.000 -19.569 1.00 91.94 335 THR A O 1
ATOM 2722 N N . LEU A 1 336 ? 6.637 -35.610 -17.488 1.00 90.75 336 LEU A N 1
ATOM 2723 C CA . LEU A 1 336 ? 6.314 -34.252 -17.055 1.00 90.75 336 LEU A CA 1
ATOM 2724 C C . LEU A 1 336 ? 7.550 -33.348 -17.059 1.00 90.75 336 LEU A C 1
ATOM 2726 O O . LEU A 1 336 ? 7.452 -32.194 -17.456 1.00 90.75 336 LEU A O 1
ATOM 2730 N N . LYS A 1 337 ? 8.715 -33.889 -16.691 1.00 87.06 337 LYS A N 1
ATOM 2731 C CA . LYS A 1 337 ? 9.987 -33.162 -16.750 1.00 87.06 337 LYS A CA 1
ATOM 2732 C C . LYS A 1 337 ? 10.328 -32.704 -18.172 1.00 87.06 337 LYS A C 1
ATOM 2734 O O . LYS A 1 337 ? 10.622 -31.533 -18.368 1.00 87.06 337 LYS A O 1
ATOM 2739 N N . ILE A 1 338 ? 10.217 -33.599 -19.159 1.00 87.38 338 ILE A N 1
ATOM 2740 C CA . ILE A 1 338 ? 10.456 -33.269 -20.575 1.00 87.38 338 ILE A CA 1
ATOM 2741 C C . ILE A 1 338 ? 9.457 -32.211 -21.058 1.00 87.38 338 ILE A C 1
ATOM 2743 O O . ILE A 1 338 ? 9.865 -31.239 -21.678 1.00 87.38 338 ILE A O 1
ATOM 2747 N N . LEU A 1 339 ? 8.171 -32.349 -20.716 1.00 83.81 339 LEU A N 1
ATOM 2748 C CA . LEU A 1 339 ? 7.144 -31.371 -21.097 1.00 83.81 339 LEU A CA 1
ATOM 2749 C C . LEU A 1 339 ? 7.414 -29.971 -20.526 1.00 83.81 339 LEU A C 1
ATOM 2751 O O . LEU A 1 339 ? 7.182 -28.982 -21.214 1.00 83.81 339 LEU A O 1
ATOM 2755 N N . ILE A 1 340 ? 7.906 -29.885 -19.287 1.00 83.00 340 ILE A N 1
ATOM 2756 C CA . ILE A 1 340 ? 8.290 -28.614 -18.661 1.00 83.00 340 ILE A CA 1
ATOM 2757 C C . ILE A 1 340 ? 9.515 -28.021 -19.368 1.00 83.00 340 ILE A C 1
ATOM 2759 O O . ILE A 1 340 ? 9.522 -26.839 -19.703 1.00 83.00 340 ILE A O 1
ATOM 2763 N N . GLU A 1 341 ? 10.543 -28.833 -19.627 1.00 80.38 341 GLU A N 1
ATOM 2764 C CA . GLU A 1 341 ? 11.764 -28.394 -20.314 1.00 80.38 341 GLU A CA 1
ATOM 2765 C C . GLU A 1 341 ? 11.498 -27.930 -21.754 1.00 80.38 341 GLU A C 1
ATOM 2767 O O . GLU A 1 341 ? 12.049 -26.916 -22.182 1.00 80.38 341 GLU A O 1
ATOM 2772 N N . ASP A 1 342 ? 10.649 -28.639 -22.498 1.00 78.31 342 ASP A N 1
ATOM 2773 C CA . ASP A 1 342 ? 10.265 -28.272 -23.864 1.00 78.31 342 ASP A CA 1
ATOM 2774 C C . ASP A 1 342 ? 9.451 -26.976 -23.878 1.00 78.31 342 ASP A C 1
ATOM 2776 O O . ASP A 1 342 ? 9.743 -26.078 -24.666 1.00 78.31 342 ASP A O 1
ATOM 2780 N N . TRP A 1 343 ? 8.535 -26.805 -22.922 1.00 77.25 343 TRP A N 1
ATOM 2781 C CA . TRP A 1 343 ? 7.785 -25.560 -22.757 1.00 77.25 343 TRP A CA 1
ATOM 2782 C C . TRP A 1 343 ? 8.690 -24.345 -22.484 1.00 77.25 343 TRP A C 1
ATOM 2784 O O . TRP A 1 343 ? 8.410 -23.251 -22.972 1.00 77.25 343 TRP A O 1
ATOM 2794 N N . TYR A 1 344 ? 9.802 -24.521 -21.759 1.00 66.88 344 TYR A N 1
ATOM 2795 C CA . TYR A 1 344 ? 10.800 -23.460 -21.567 1.00 66.88 344 TYR A CA 1
ATOM 2796 C C . TYR A 1 344 ? 11.668 -23.196 -22.804 1.00 66.88 344 TYR A C 1
ATOM 2798 O O . TYR A 1 344 ? 12.228 -22.108 -22.912 1.00 66.88 344 TYR A O 1
ATOM 2806 N N . ARG A 1 345 ? 11.823 -24.170 -23.711 1.00 62.81 345 ARG A N 1
ATOM 2807 C CA . ARG A 1 345 ? 12.620 -24.031 -24.946 1.00 62.81 345 ARG A CA 1
ATOM 2808 C C . ARG A 1 345 ? 11.853 -23.381 -26.096 1.00 62.81 345 ARG A C 1
ATOM 2810 O O . ARG A 1 345 ? 12.478 -22.838 -27.002 1.00 62.81 345 ARG A O 1
ATOM 2817 N N . GLU A 1 346 ? 10.528 -23.462 -26.078 1.00 54.59 346 GLU A N 1
ATOM 2818 C CA . GLU A 1 346 ? 9.639 -22.911 -27.110 1.00 54.59 346 GLU A CA 1
ATOM 2819 C C . GLU A 1 346 ? 9.255 -21.433 -26.867 1.00 54.59 346 GLU A C 1
ATOM 2821 O O . GLU A 1 346 ? 8.415 -20.879 -27.580 1.00 54.59 346 GLU A O 1
ATOM 2826 N N . ARG A 1 347 ? 9.889 -20.780 -25.885 1.00 51.09 347 ARG A N 1
ATOM 2827 C CA . ARG A 1 347 ? 9.742 -19.363 -25.517 1.00 51.09 347 ARG A CA 1
ATOM 2828 C C . ARG A 1 347 ? 11.100 -18.673 -25.505 1.00 51.09 347 ARG A C 1
ATOM 2830 O O . ARG A 1 347 ? 11.119 -17.449 -25.770 1.00 51.09 347 ARG A O 1
#

InterPro domains:
  IPR001245 Serine-threonine/tyrosine-protein kinase, catalytic domain [PF07714] (29-152)
  IPR003613 U-box domain [PF04564] (277-346)
  IPR003613 U-box domain [PS51698] (276-347)
  IPR003613 U-box domain [SM00504] (280-343)
  IPR011009 Protein kinase-like domain superfamily [SSF56112] (27-230)
  IPR013083 Zinc finger, RING/FYVE/PHD-type [G3DSA:3.30.40.10] (266-347)
  IPR051348 U-box domain-containing ubiquitin ligases [PTHR45647] (3-345)

Secondary structure (DSSP, 8-state):
-PPPEEPPHHHHHHHTTTT-GGGB----SSS--EEEEEETTEEEEEEE-SS--HHHHHHHHHHHHT---TTBPPEEEEETTTTEEEEE--TT-EEHHHHGGG---HHHHHHHHHHHHHHHHHHHHHHTTS-EEES---GGGEEE-TT--EEE---EEE-SS--HHHHHHHHHHHHHHHHHT--S--HHHHHHHTTS-HHHHS-GGG----HHHHHHHHHHHHHHHT--TT-HHHHHHHHHHHHHHHHHHHHHHHHHHHHHTTS-TTS-----SSS-S-GGGB-TTTSSB-SSEEE-TTS-EEEHHHHHHHHHTT--B-TTT-PBPS----EE-HHHHHHHHHHHH--